Protein AF-U6LDP3-F1 (afdb_monomer_lite)

pLDDT: mean 71.17, std 19.99, range [36.47, 97.94]

InterPro domains:
  IPR000164 Histone H3/CENP-A [PR00622] (55-76)
  IPR000164 Histone H3/CENP-A [PR00622] (79-96)
  IPR000164 Histone H3/CENP-A [PS00959] (88-96)
  IPR000164 Histone H3/CENP-A [PTHR45810] (15-132)
  IPR000164 Histone H3/CENP-A [SM00428] (55-150)
  IPR007125 Core Histone H2A/H2B/H3 domain [PF00125] (65-132)
  IPR009072 Histone-fold [G3DSA:1.10.20.10] (15-134)
  IPR009072 Histone-fold [SSF47113] (37-131)

Radius of gyration: 43.89 Å; chains: 1; bounding box: 78×95×155 Å

Structure (mmCIF, N/CA/C/O backbone):
data_AF-U6LDP3-F1
#
_entry.id   AF-U6LDP3-F1
#
loop_
_atom_site.group_PDB
_atom_site.id
_atom_site.type_symbol
_atom_site.label_atom_id
_atom_site.label_alt_id
_atom_site.label_comp_id
_atom_site.label_asym_id
_atom_site.label_entity_id
_atom_site.label_seq_id
_atom_site.pdbx_PDB_ins_code
_atom_site.Cartn_x
_atom_site.Cartn_y
_atom_site.Cartn_z
_atom_site.occupancy
_atom_site.B_iso_or_equiv
_atom_site.auth_seq_id
_atom_site.auth_comp_id
_atom_site.auth_asym_id
_atom_site.auth_atom_id
_atom_site.pdbx_PDB_model_num
ATOM 1 N N . MET A 1 1 ? 11.146 -55.823 53.773 1.00 41.28 1 MET A N 1
ATOM 2 C CA . MET A 1 1 ? 10.967 -54.378 54.042 1.00 41.28 1 MET A CA 1
ATOM 3 C C . MET A 1 1 ? 9.878 -53.843 53.116 1.00 41.28 1 MET A C 1
ATOM 5 O O . MET A 1 1 ? 10.124 -53.723 51.925 1.00 41.28 1 MET A O 1
ATOM 9 N N . ALA A 1 2 ? 8.661 -53.621 53.626 1.00 44.44 2 ALA A N 1
ATOM 10 C CA . ALA A 1 2 ? 7.504 -53.165 52.845 1.00 44.44 2 ALA A CA 1
ATOM 11 C C . ALA A 1 2 ? 7.163 -51.707 53.203 1.00 44.44 2 ALA A C 1
ATOM 13 O O . ALA A 1 2 ? 7.081 -51.360 54.379 1.00 44.44 2 ALA A O 1
ATOM 14 N N . ARG A 1 3 ? 7.009 -50.846 52.191 1.00 42.56 3 ARG A N 1
ATOM 15 C CA . ARG A 1 3 ? 6.798 -49.397 52.337 1.00 42.56 3 ARG A CA 1
ATOM 16 C C . ARG A 1 3 ? 5.295 -49.096 52.378 1.00 42.56 3 ARG A C 1
ATOM 18 O O . ARG A 1 3 ? 4.607 -49.253 51.374 1.00 42.56 3 ARG A O 1
ATOM 25 N N . ILE A 1 4 ? 4.799 -48.680 53.541 1.00 52.06 4 ILE A N 1
ATOM 26 C CA . ILE A 1 4 ? 3.399 -48.297 53.774 1.00 52.06 4 ILE A CA 1
ATOM 27 C C . ILE A 1 4 ? 3.140 -46.917 53.150 1.00 52.06 4 ILE A C 1
ATOM 29 O O . ILE A 1 4 ? 3.902 -45.974 53.358 1.00 52.06 4 ILE A O 1
ATOM 33 N N . LYS A 1 5 ? 2.068 -46.809 52.358 1.00 48.66 5 LYS A N 1
ATOM 34 C CA . LYS A 1 5 ? 1.596 -45.577 51.712 1.00 48.66 5 LYS A CA 1
ATOM 35 C C . LYS A 1 5 ? 0.401 -45.042 52.508 1.00 48.66 5 LYS A C 1
ATOM 37 O O . LYS A 1 5 ? -0.614 -45.722 52.603 1.00 48.66 5 LYS A O 1
ATOM 42 N N . HIS A 1 6 ? 0.528 -43.849 53.088 1.00 50.72 6 HIS A N 1
ATOM 43 C CA . HIS A 1 6 ? -0.543 -43.189 53.849 1.00 50.72 6 HIS A CA 1
ATOM 44 C C . HIS A 1 6 ? -1.462 -42.343 52.941 1.00 50.72 6 HIS A C 1
ATOM 46 O O . HIS A 1 6 ? -0.962 -41.722 51.998 1.00 50.72 6 HIS A O 1
ATOM 52 N N . PRO A 1 7 ? -2.780 -42.268 53.218 1.00 55.81 7 PRO A N 1
ATOM 53 C CA . PRO A 1 7 ? -3.696 -41.330 52.569 1.00 55.81 7 PRO A CA 1
ATOM 54 C C . PRO A 1 7 ? -3.735 -39.978 53.316 1.00 55.81 7 PRO A C 1
ATOM 56 O O . PRO A 1 7 ? -3.587 -39.961 54.540 1.00 55.81 7 PRO A O 1
ATOM 59 N N . PRO A 1 8 ? -3.963 -38.835 52.639 1.00 44.88 8 PRO A N 1
ATOM 60 C CA . PRO A 1 8 ? -4.115 -37.555 53.324 1.00 44.88 8 PRO A CA 1
ATOM 61 C C . PRO A 1 8 ? -5.519 -37.377 53.926 1.00 44.88 8 PRO A C 1
ATOM 63 O O . PRO A 1 8 ? -6.534 -37.752 53.336 1.00 44.88 8 PRO A O 1
ATOM 66 N N . ALA A 1 9 ? -5.548 -36.772 55.115 1.00 44.78 9 ALA A N 1
ATOM 67 C CA . ALA A 1 9 ? -6.725 -36.506 55.932 1.00 44.78 9 ALA A CA 1
ATOM 68 C C . ALA A 1 9 ? -7.697 -35.502 55.282 1.00 44.78 9 ALA A C 1
ATOM 70 O O . ALA A 1 9 ? -7.311 -34.434 54.807 1.00 44.78 9 ALA A O 1
ATOM 71 N N . ARG A 1 10 ? -8.991 -35.838 55.305 1.00 43.47 10 ARG A N 1
ATOM 72 C CA . ARG A 1 10 ? -10.100 -35.016 54.806 1.00 43.47 10 ARG A CA 1
ATOM 73 C C . ARG A 1 10 ? -10.635 -34.150 55.952 1.00 43.47 10 ARG A C 1
ATOM 75 O O . ARG A 1 10 ? -11.464 -34.601 56.734 1.00 43.47 10 ARG A O 1
ATOM 82 N N . GLY A 1 11 ? -10.148 -32.915 56.057 1.00 40.53 11 GLY A N 1
ATOM 83 C CA . GLY A 1 11 ? -10.661 -31.910 56.993 1.00 40.53 11 GLY A CA 1
ATOM 84 C C . GLY A 1 11 ? -12.025 -31.369 56.551 1.00 40.53 11 GLY A C 1
ATOM 85 O O . GLY A 1 11 ? -12.151 -30.751 55.492 1.00 40.53 11 GLY A O 1
ATOM 86 N N . GLY A 1 12 ? -13.057 -31.617 57.356 1.00 50.12 12 GLY A N 1
ATOM 87 C CA . GLY A 1 12 ? -14.389 -31.040 57.204 1.00 50.12 12 GLY A CA 1
ATOM 88 C C . GLY A 1 12 ? -14.438 -29.619 57.760 1.00 50.12 12 GLY A C 1
ATOM 89 O O . GLY A 1 12 ? -14.551 -29.440 58.962 1.00 50.12 12 GLY A O 1
ATOM 90 N N . ALA A 1 13 ? -14.361 -28.615 56.887 1.00 51.75 13 ALA A N 1
ATOM 91 C CA . ALA A 1 13 ? -14.657 -27.218 57.245 1.00 51.75 13 ALA A CA 1
ATOM 92 C C . ALA A 1 13 ? -15.254 -26.380 56.090 1.00 51.75 13 ALA A C 1
ATOM 94 O O . ALA A 1 13 ? -15.701 -25.263 56.308 1.00 51.75 13 ALA A O 1
ATOM 95 N N . GLY A 1 14 ? -15.316 -26.905 54.856 1.00 50.53 14 GLY A N 1
ATOM 96 C CA . GLY A 1 14 ? -15.761 -26.147 53.668 1.00 50.53 14 GLY A CA 1
ATOM 97 C C . GLY A 1 14 ? -17.122 -26.545 53.078 1.00 50.53 14 GLY A C 1
ATOM 98 O O . GLY A 1 14 ? -17.527 -26.000 52.050 1.00 50.53 14 GLY A O 1
ATOM 99 N N . ALA A 1 15 ? -17.827 -27.514 53.672 1.00 58.19 15 ALA A N 1
ATOM 100 C CA . ALA A 1 15 ? -19.055 -28.068 53.088 1.00 58.19 15 ALA A CA 1
ATOM 101 C C . ALA A 1 15 ? -20.264 -27.122 53.216 1.00 58.19 15 ALA A C 1
ATOM 103 O O . ALA A 1 15 ? -21.026 -26.973 52.262 1.00 58.19 15 ALA A O 1
ATOM 104 N N . GLN A 1 16 ? -20.400 -26.421 54.347 1.00 59.06 16 GLN A N 1
ATOM 105 C CA . GLN A 1 16 ? -21.523 -25.504 54.588 1.00 59.06 16 GLN A CA 1
ATOM 106 C C . GLN A 1 16 ? -21.423 -24.215 53.754 1.00 59.06 16 GLN A C 1
ATOM 108 O O . GLN A 1 16 ? -22.428 -23.738 53.227 1.00 59.06 16 GLN A O 1
ATOM 113 N N . GLN A 1 17 ? -20.211 -23.701 53.522 1.00 61.34 17 GLN A N 1
ATOM 114 C CA . GLN A 1 17 ? -20.008 -22.466 52.754 1.00 61.34 17 GLN A CA 1
ATOM 115 C C . GLN A 1 17 ? -20.242 -22.659 51.243 1.00 61.34 17 GLN A C 1
ATOM 117 O O . GLN A 1 17 ? -20.810 -21.794 50.574 1.00 61.34 17 GLN A O 1
ATOM 122 N N . ARG A 1 18 ? -19.903 -23.838 50.700 1.00 63.12 18 ARG A N 1
ATOM 123 C CA . ARG A 1 18 ? -20.215 -24.209 49.306 1.00 63.12 18 ARG A CA 1
ATOM 124 C C . ARG A 1 18 ? -21.709 -24.436 49.061 1.00 63.12 18 ARG A C 1
ATOM 126 O O . ARG A 1 18 ? -22.171 -24.228 47.940 1.00 63.12 18 ARG A O 1
ATOM 133 N N . GLN A 1 19 ? -22.465 -24.857 50.075 1.00 65.88 19 GLN A N 1
ATOM 134 C CA . GLN A 1 19 ? -23.907 -25.080 49.943 1.00 65.88 19 GLN A CA 1
ATOM 135 C C . GLN A 1 19 ? -24.691 -23.755 49.939 1.00 65.88 19 GLN A C 1
ATOM 137 O O . GLN A 1 19 ? -25.623 -23.615 49.147 1.00 65.88 19 GLN A O 1
ATOM 142 N N . GLN A 1 20 ? -24.249 -22.748 50.704 1.00 66.25 20 GLN A N 1
ATOM 143 C CA . GLN A 1 20 ? -24.837 -21.399 50.678 1.00 66.25 20 GLN A CA 1
ATOM 144 C C . GLN A 1 20 ? -24.562 -20.646 49.362 1.00 66.25 20 GLN A C 1
ATOM 146 O O . GLN A 1 20 ? -25.465 -20.002 48.828 1.00 66.25 20 GLN A O 1
ATOM 151 N N . GLN A 1 21 ? -23.374 -20.793 48.759 1.00 68.12 21 GLN A N 1
ATOM 152 C CA . GLN A 1 21 ? -23.089 -20.181 47.449 1.00 68.12 21 GLN A CA 1
ATOM 153 C C . GLN A 1 21 ? -23.911 -20.783 46.296 1.00 68.12 21 GLN A C 1
ATOM 155 O O . GLN A 1 21 ? -24.286 -20.061 45.371 1.00 68.12 21 GLN A O 1
ATOM 160 N N . ARG A 1 22 ? -24.250 -22.082 46.343 1.00 69.81 22 ARG A N 1
ATOM 161 C CA . ARG A 1 22 ? -25.104 -22.707 45.311 1.00 69.81 22 ARG A CA 1
ATOM 162 C C . ARG A 1 22 ? -26.567 -22.265 45.400 1.00 69.81 22 ARG A C 1
ATOM 164 O O . ARG A 1 22 ? -27.219 -22.194 44.363 1.00 69.81 22 ARG A O 1
ATOM 171 N N . GLN A 1 23 ? -27.071 -21.936 46.593 1.00 67.44 23 GLN A N 1
ATOM 172 C CA . GLN A 1 23 ? -28.436 -21.416 46.750 1.00 67.44 23 GLN A CA 1
ATOM 173 C C . GLN A 1 23 ? -28.570 -19.968 46.253 1.00 67.44 23 GLN A C 1
ATOM 175 O O . GLN A 1 23 ? -29.570 -19.643 45.616 1.00 67.44 23 GLN A O 1
ATOM 180 N N . GLN A 1 24 ? -27.545 -19.124 46.423 1.00 65.12 24 GLN A N 1
ATOM 181 C CA . GLN A 1 24 ? -27.570 -17.751 45.890 1.00 65.12 24 GLN A CA 1
ATOM 182 C C . GLN A 1 24 ? -27.498 -17.696 44.353 1.00 65.12 24 GLN A C 1
ATOM 184 O O . GLN A 1 24 ? -28.135 -16.841 43.741 1.00 65.12 24 GLN A O 1
ATOM 189 N N . GLN A 1 25 ? -26.804 -18.639 43.702 1.00 65.31 25 GLN A N 1
ATOM 190 C CA . GLN A 1 25 ? -26.775 -18.708 42.232 1.00 65.31 25 GLN A CA 1
ATOM 191 C C . GLN A 1 25 ? -28.087 -19.204 41.605 1.00 65.31 25 GLN A C 1
ATOM 193 O O . GLN A 1 25 ? -28.371 -18.858 40.460 1.00 65.31 25 GLN A O 1
ATOM 198 N N . GLN A 1 26 ? -28.910 -19.971 42.329 1.00 63.56 26 GLN A N 1
ATOM 199 C CA . GLN A 1 26 ? -30.205 -20.432 41.807 1.00 63.56 26 GLN A CA 1
ATOM 200 C C . GLN A 1 26 ? -31.296 -19.352 41.869 1.00 63.56 26 GLN A C 1
ATOM 202 O O . GLN A 1 26 ? -32.174 -19.343 41.011 1.00 63.56 26 GLN A O 1
ATOM 207 N N . GLN A 1 27 ? -31.216 -18.395 42.802 1.00 59.41 27 GLN A N 1
ATOM 208 C CA . GLN A 1 27 ? -32.185 -17.290 42.875 1.00 59.41 27 GLN A CA 1
ATOM 209 C C . GLN A 1 27 ? -31.973 -16.219 41.792 1.00 59.41 27 GLN A C 1
ATOM 211 O O . GLN A 1 27 ? -32.941 -15.612 41.343 1.00 59.41 27 GLN A O 1
ATOM 216 N N . GLN A 1 28 ? -30.749 -16.033 41.284 1.00 57.34 28 GLN A N 1
ATOM 217 C CA . GLN A 1 28 ? -30.486 -15.059 40.212 1.00 57.34 28 GLN A CA 1
ATOM 218 C C . GLN A 1 28 ? -30.925 -15.531 38.814 1.00 57.34 28 GLN A C 1
ATOM 220 O O . GLN A 1 28 ? -31.058 -14.708 37.912 1.00 57.34 28 GLN A O 1
ATOM 225 N N . GLN A 1 29 ? -31.206 -16.825 38.617 1.00 56.50 29 GLN A N 1
ATOM 226 C CA . GLN A 1 29 ? -31.705 -17.341 37.331 1.00 56.50 29 GLN A CA 1
ATOM 227 C C . GLN A 1 29 ? -33.234 -17.277 37.183 1.00 56.50 29 GLN A C 1
ATOM 229 O O . GLN A 1 29 ? -33.731 -17.447 36.074 1.00 56.50 29 GLN A O 1
ATOM 234 N N . GLN A 1 30 ? -33.987 -16.974 38.249 1.00 55.00 30 GLN A N 1
ATOM 235 C CA . GLN A 1 30 ? -35.453 -16.839 38.182 1.00 55.00 30 GLN A CA 1
ATOM 236 C C . GLN A 1 30 ? -35.948 -15.400 37.944 1.00 55.00 30 GLN A C 1
ATOM 238 O O . GLN A 1 30 ? -37.139 -15.208 37.736 1.00 55.00 30 GLN A O 1
ATOM 243 N N . GLN A 1 31 ? -35.064 -14.394 37.890 1.00 53.28 31 GLN A N 1
ATOM 244 C CA . GLN A 1 31 ? -35.445 -12.986 37.661 1.00 53.28 31 GLN A CA 1
ATOM 245 C C . GLN A 1 31 ? -35.246 -12.481 36.216 1.00 53.28 31 GLN A C 1
ATOM 247 O O . GLN A 1 31 ? -35.380 -11.290 35.970 1.00 53.28 31 GLN A O 1
ATOM 252 N N . GLN A 1 32 ? -34.960 -13.354 35.239 1.00 51.16 32 GLN A N 1
ATOM 253 C CA . GLN A 1 32 ? -34.839 -12.964 33.815 1.00 51.16 32 GLN A CA 1
ATOM 254 C C . GLN A 1 32 ? -35.967 -13.493 32.908 1.00 51.16 32 GLN A C 1
ATOM 256 O O . GLN A 1 32 ? -35.845 -13.465 31.686 1.00 51.16 32 GLN A O 1
ATOM 261 N N . GLN A 1 33 ? -37.089 -13.941 33.477 1.00 48.81 33 GLN A N 1
ATOM 262 C CA . GLN A 1 33 ? -38.324 -14.193 32.723 1.00 48.81 33 GLN A CA 1
ATOM 263 C C . GLN A 1 33 ? -39.480 -13.421 33.352 1.00 48.81 33 GLN A C 1
ATOM 265 O O . GLN A 1 33 ? -40.228 -13.934 34.174 1.00 48.81 33 GLN A O 1
ATOM 270 N N . GLY A 1 34 ? -39.601 -12.162 32.960 1.00 39.25 34 GLY A N 1
ATOM 271 C CA . GLY A 1 34 ? -40.701 -11.295 33.346 1.00 39.25 34 GLY A CA 1
ATOM 272 C C . GLY A 1 34 ? -40.413 -9.910 32.815 1.00 39.25 34 GLY A C 1
ATOM 273 O O . GLY A 1 34 ? -39.812 -9.138 33.536 1.00 39.25 34 GLY A O 1
ATOM 274 N N . ASP A 1 35 ? -40.684 -9.699 31.521 1.00 37.31 35 ASP A N 1
ATOM 275 C CA . ASP A 1 35 ? -41.044 -8.407 30.905 1.00 37.31 35 ASP A CA 1
ATOM 276 C C . ASP A 1 35 ? -41.044 -8.542 29.371 1.00 37.31 35 ASP A C 1
ATOM 278 O O . ASP A 1 35 ? -40.197 -8.006 28.663 1.00 37.31 35 ASP A O 1
ATOM 282 N N . ALA A 1 36 ? -41.994 -9.320 28.838 1.00 41.66 36 ALA A N 1
ATOM 283 C CA . ALA A 1 36 ? -42.382 -9.266 27.424 1.00 41.66 36 ALA A CA 1
ATOM 284 C C . ALA A 1 36 ? -43.738 -9.958 27.207 1.00 41.66 36 ALA A C 1
ATOM 286 O O . ALA A 1 36 ? -43.809 -11.019 26.591 1.00 41.66 36 ALA A O 1
ATOM 287 N N . SER A 1 37 ? -44.829 -9.397 27.734 1.00 36.94 37 SER A N 1
ATOM 288 C CA . SER A 1 37 ? -46.191 -9.749 27.297 1.00 36.94 37 SER A CA 1
ATOM 289 C C . SER A 1 37 ? -47.185 -8.649 27.658 1.00 36.94 37 SER A C 1
ATOM 291 O O . SER A 1 37 ? -47.901 -8.732 28.648 1.00 36.94 37 SER A O 1
ATOM 293 N N . ALA A 1 38 ? -47.233 -7.620 26.817 1.00 41.56 38 ALA A N 1
ATOM 294 C CA . ALA A 1 38 ? -48.398 -6.757 26.672 1.00 41.56 38 ALA A CA 1
ATOM 295 C C . ALA A 1 38 ? -48.397 -6.164 25.256 1.00 41.56 38 ALA A C 1
ATOM 297 O O . ALA A 1 38 ? -47.913 -5.058 25.054 1.00 41.56 38 ALA A O 1
ATOM 298 N N . ALA A 1 39 ? -48.861 -6.947 24.276 1.00 36.47 39 ALA A N 1
ATOM 299 C CA . ALA A 1 39 ? -49.685 -6.501 23.143 1.00 36.47 39 ALA A CA 1
ATOM 300 C C . ALA A 1 39 ? -49.752 -7.572 22.035 1.00 36.47 39 ALA A C 1
ATOM 302 O O . ALA A 1 39 ? -48.747 -8.184 21.691 1.00 36.47 39 ALA A O 1
ATOM 303 N N . ALA A 1 40 ? -50.943 -7.680 21.435 1.00 37.34 40 ALA A N 1
ATOM 304 C CA . ALA A 1 40 ? -51.263 -8.286 20.135 1.00 37.34 40 ALA A CA 1
ATOM 305 C C . ALA A 1 40 ? -51.584 -9.802 20.064 1.00 37.34 40 ALA A C 1
ATOM 307 O O . ALA A 1 40 ? -50.799 -10.636 19.628 1.00 37.34 40 ALA A O 1
ATOM 308 N N . SER A 1 41 ? -52.840 -10.093 20.429 1.00 37.69 41 SER A N 1
ATOM 309 C CA . SER A 1 41 ? -53.895 -10.650 19.550 1.00 37.69 41 SER A CA 1
ATOM 310 C C . SER A 1 41 ? -53.704 -11.998 18.818 1.00 37.69 41 SER A C 1
ATOM 312 O O . SER A 1 41 ? -53.054 -12.089 17.784 1.00 37.69 41 SER A O 1
ATOM 314 N N . SER A 1 42 ? -54.481 -12.983 19.296 1.00 43.97 42 SER A N 1
ATOM 315 C CA . SER A 1 42 ? -55.386 -13.879 18.543 1.00 43.97 42 SER A CA 1
ATOM 316 C C . SER A 1 42 ? -54.881 -14.646 17.309 1.00 43.97 42 SER A C 1
ATOM 318 O O . SER A 1 42 ? -54.802 -14.109 16.209 1.00 43.97 42 SER A O 1
ATOM 320 N N . SER A 1 43 ? -54.801 -15.973 17.420 1.00 37.59 43 SER A N 1
ATOM 321 C CA . SER A 1 43 ? -55.830 -16.883 16.872 1.00 37.59 43 SER A CA 1
ATOM 322 C C . SER A 1 43 ? -55.375 -18.339 16.992 1.00 37.59 43 SER A C 1
ATOM 324 O O . SER A 1 43 ? -54.259 -18.715 16.644 1.00 37.59 43 SER A O 1
ATOM 326 N N . ALA A 1 44 ? -56.263 -19.163 17.536 1.00 45.59 44 ALA A N 1
ATOM 327 C CA . ALA A 1 44 ? -56.091 -20.598 17.619 1.00 45.59 44 ALA A CA 1
ATOM 328 C C . ALA A 1 44 ? -56.226 -21.234 16.227 1.00 45.59 44 ALA A C 1
ATOM 330 O O . ALA A 1 44 ? -57.218 -21.011 15.537 1.00 45.59 44 ALA A O 1
ATOM 331 N N . SER A 1 45 ? -55.292 -22.112 15.861 1.00 42.03 45 SER A N 1
ATOM 332 C CA . SER A 1 45 ? -55.616 -23.246 14.994 1.00 42.03 45 SER A CA 1
ATOM 333 C C . SER A 1 45 ? -54.886 -24.499 15.477 1.00 42.03 45 SER A C 1
ATOM 335 O O . SER A 1 45 ? -53.680 -24.524 15.713 1.00 42.03 45 SER A O 1
ATOM 337 N N . ARG A 1 46 ? -55.700 -25.522 15.722 1.00 46.69 46 ARG A N 1
ATOM 338 C CA . ARG A 1 46 ? -55.357 -26.880 16.144 1.00 46.69 46 ARG A CA 1
ATOM 339 C C . ARG A 1 46 ? -54.649 -27.605 14.993 1.00 46.69 46 ARG A C 1
ATOM 341 O O . ARG A 1 46 ? -55.207 -27.672 13.904 1.00 46.69 46 ARG A O 1
ATOM 348 N N . GLY A 1 47 ? -53.499 -28.223 15.259 1.00 43.28 47 GLY A N 1
ATOM 349 C CA . GLY A 1 47 ? -52.847 -29.189 14.365 1.00 43.28 47 GLY A CA 1
ATOM 350 C C . GLY A 1 47 ? -51.982 -30.184 15.161 1.00 43.28 47 GLY A C 1
ATOM 351 O O . GLY A 1 47 ? -51.477 -29.797 16.216 1.00 43.28 47 GLY A O 1
ATOM 352 N N . PRO A 1 48 ? -51.847 -31.458 14.738 1.00 50.00 48 PRO A N 1
ATOM 353 C CA . PRO A 1 48 ? -51.303 -32.540 15.567 1.00 50.00 48 PRO A CA 1
ATOM 354 C C . PRO A 1 48 ? -49.771 -32.459 15.731 1.00 50.00 48 PRO A C 1
ATOM 356 O O . PRO A 1 48 ? -49.085 -31.981 14.825 1.00 50.00 48 PRO A O 1
ATOM 359 N N . PRO A 1 49 ? -49.198 -32.961 16.845 1.00 49.12 49 PRO A N 1
ATOM 360 C CA . PRO A 1 49 ? -47.759 -32.950 17.071 1.00 49.12 49 PRO A CA 1
ATOM 361 C C . PRO A 1 49 ? -47.130 -34.141 16.338 1.00 49.12 49 PRO A C 1
ATOM 363 O O . PRO A 1 49 ? -47.239 -35.279 16.783 1.00 49.12 49 PRO A O 1
ATOM 366 N N . GLY A 1 50 ? -46.491 -33.909 15.194 1.00 51.28 50 GLY A N 1
ATOM 367 C CA . GLY A 1 50 ? -45.941 -35.025 14.425 1.00 51.28 50 GLY A CA 1
ATOM 368 C C . GLY A 1 50 ? -45.157 -34.617 13.191 1.00 51.28 50 GLY A C 1
ATOM 369 O O . GLY A 1 50 ? -45.529 -34.968 12.080 1.00 51.28 50 GLY A O 1
ATOM 370 N N . GLY A 1 51 ? -44.065 -33.881 13.374 1.00 50.53 51 GLY A N 1
ATOM 371 C CA . GLY A 1 51 ? -43.077 -33.666 12.321 1.00 50.53 51 GLY A CA 1
ATOM 372 C C . GLY A 1 51 ? -41.767 -33.149 12.914 1.00 50.53 51 GLY A C 1
ATOM 373 O O . GLY A 1 51 ? -41.816 -32.263 13.771 1.00 50.53 51 GLY A O 1
ATOM 374 N N . PRO A 1 52 ? -40.595 -33.682 12.518 1.00 53.72 52 PRO A N 1
ATOM 375 C CA . PRO A 1 52 ? -39.322 -33.127 12.956 1.00 53.72 52 PRO A CA 1
ATOM 376 C C . PRO A 1 52 ? -39.242 -31.670 12.478 1.00 53.72 52 PRO A C 1
ATOM 378 O O . PRO A 1 52 ? -39.567 -31.401 11.317 1.00 53.72 52 PRO A O 1
ATOM 381 N N . PRO A 1 53 ? -38.828 -30.710 13.325 1.00 53.81 53 PRO A N 1
ATOM 382 C CA . PRO A 1 53 ? -38.689 -29.335 12.884 1.00 53.81 53 PRO A CA 1
ATOM 383 C C . PRO A 1 53 ? -37.610 -29.304 11.803 1.00 53.81 53 PRO A C 1
ATOM 385 O O . PRO A 1 53 ? -36.420 -29.443 12.091 1.00 53.81 53 PRO A O 1
ATOM 388 N N . THR A 1 54 ? -38.015 -29.126 10.544 1.00 54.59 54 THR A N 1
ATOM 389 C CA . THR A 1 54 ? -37.105 -28.741 9.469 1.00 54.59 54 THR A CA 1
ATOM 390 C C . THR A 1 54 ? -36.419 -27.469 9.934 1.00 54.59 54 THR A C 1
ATOM 392 O O . THR A 1 54 ? -37.037 -26.402 9.985 1.00 54.59 54 THR A O 1
ATOM 395 N N . ARG A 1 55 ? -35.156 -27.605 10.346 1.00 58.44 55 ARG A N 1
ATOM 396 C CA . ARG A 1 55 ? -34.271 -26.520 10.757 1.00 58.44 55 ARG A CA 1
ATOM 397 C C . ARG A 1 55 ? -34.075 -25.646 9.520 1.00 58.44 55 ARG A C 1
ATOM 399 O O . ARG A 1 55 ? -33.115 -25.815 8.776 1.00 58.44 55 ARG A O 1
ATOM 406 N N . ARG A 1 56 ? -35.029 -24.743 9.256 1.00 54.66 56 ARG A N 1
ATOM 407 C CA . ARG A 1 56 ? -34.838 -23.622 8.336 1.00 54.66 56 ARG A CA 1
ATOM 408 C C . ARG A 1 56 ? -33.497 -23.031 8.725 1.00 54.66 56 ARG A C 1
ATOM 410 O O . ARG A 1 56 ? -33.289 -22.754 9.906 1.00 54.66 56 ARG A O 1
ATOM 417 N N . ALA A 1 57 ? -32.579 -22.958 7.768 1.00 60.84 57 ALA A N 1
ATOM 418 C CA . ALA A 1 57 ? -31.243 -22.435 7.969 1.00 60.84 57 ALA A CA 1
ATOM 419 C C . ALA A 1 57 ? -31.361 -21.002 8.501 1.00 60.84 57 ALA A C 1
ATOM 421 O O . ALA A 1 57 ? -31.451 -20.043 7.740 1.00 60.84 57 ALA A O 1
ATOM 422 N N . ALA A 1 58 ? -31.431 -20.865 9.826 1.00 63.06 58 ALA A N 1
ATOM 423 C CA . ALA A 1 58 ? -31.324 -19.599 10.509 1.00 63.06 58 ALA A CA 1
ATOM 424 C C . ALA A 1 58 ? -29.936 -19.085 10.140 1.00 63.06 58 ALA A C 1
ATOM 426 O O . ALA A 1 58 ? -28.925 -19.657 10.558 1.00 63.06 58 ALA A O 1
ATOM 427 N N . GLY A 1 59 ? -29.904 -18.096 9.243 1.00 69.19 59 GLY A N 1
ATOM 428 C CA . GLY A 1 59 ? -28.673 -17.523 8.726 1.00 69.19 59 GLY A CA 1
ATOM 429 C C . GLY A 1 59 ? -27.746 -17.208 9.890 1.00 69.19 59 GLY A C 1
ATOM 430 O O . GLY A 1 59 ? -28.176 -16.640 10.896 1.00 69.19 59 GLY A O 1
ATOM 431 N N . ARG A 1 60 ? -26.488 -17.644 9.781 1.00 79.69 60 ARG A N 1
ATOM 432 C CA . ARG A 1 60 ? -25.496 -17.475 10.843 1.00 79.69 60 ARG A CA 1
ATOM 433 C C . ARG A 1 60 ? -25.520 -16.015 11.326 1.00 79.69 60 ARG A C 1
ATOM 435 O O . ARG A 1 60 ? -25.439 -15.125 10.473 1.00 79.69 60 ARG A O 1
ATOM 442 N N . PRO A 1 61 ? -25.634 -15.755 12.644 1.00 78.81 61 PRO A N 1
ATOM 443 C CA . PRO A 1 61 ? -25.739 -14.397 13.163 1.00 78.81 61 PRO A CA 1
ATOM 444 C C . PRO A 1 61 ? -24.605 -13.525 12.626 1.00 78.81 61 PRO A C 1
ATOM 446 O O . PRO A 1 61 ? -23.439 -13.939 12.619 1.00 78.81 61 PRO A O 1
ATOM 449 N N . ARG A 1 62 ? -24.940 -12.326 12.136 1.00 81.38 62 ARG A N 1
ATOM 450 C CA . ARG A 1 62 ? -23.927 -11.370 11.680 1.00 81.38 62 ARG A CA 1
ATOM 451 C C . ARG A 1 62 ? -23.115 -10.932 12.895 1.00 81.38 62 ARG A C 1
ATOM 453 O O . ARG A 1 62 ? -23.676 -10.588 13.928 1.00 81.38 62 ARG A O 1
ATOM 460 N N . ALA A 1 63 ? -21.793 -10.958 12.768 1.00 83.75 63 ALA A N 1
ATOM 461 C CA . ALA A 1 63 ? -20.917 -10.452 13.816 1.00 83.75 63 ALA A CA 1
ATOM 462 C C . ALA A 1 63 ? -21.138 -8.944 14.014 1.00 83.75 63 ALA A C 1
ATOM 464 O O . ALA A 1 63 ? -21.342 -8.223 13.035 1.00 83.75 63 ALA A O 1
ATOM 465 N N . HIS A 1 64 ? -21.052 -8.484 15.263 1.00 85.06 64 HIS A N 1
ATOM 466 C CA . HIS A 1 64 ? -21.143 -7.064 15.591 1.00 85.06 64 HIS A CA 1
ATOM 467 C C . HIS A 1 64 ? -20.054 -6.241 14.874 1.00 85.06 64 HIS A C 1
ATOM 469 O O . HIS A 1 64 ? -18.951 -6.761 14.638 1.00 85.06 64 HIS A O 1
ATOM 475 N N . PRO A 1 65 ? -20.335 -4.962 14.547 1.00 80.81 65 PRO A N 1
ATOM 476 C CA . PRO A 1 65 ? -19.337 -4.042 14.008 1.00 80.81 65 PRO A CA 1
ATOM 477 C C . PRO A 1 65 ? -18.059 -4.053 14.859 1.00 80.81 65 PRO A C 1
ATOM 479 O O . PRO A 1 65 ? -18.119 -4.093 16.084 1.00 80.81 65 PRO A O 1
ATOM 482 N N . GLY A 1 66 ? -16.893 -4.099 14.214 1.00 87.31 66 GLY A N 1
ATOM 483 C CA . GLY A 1 66 ? -15.590 -4.166 14.887 1.00 87.31 66 GLY A CA 1
ATOM 484 C C . GLY A 1 66 ? -15.127 -5.569 15.306 1.00 87.31 66 GLY A C 1
ATOM 485 O O . GLY A 1 66 ? -13.929 -5.830 15.290 1.00 87.31 66 GLY A O 1
ATOM 486 N N . VAL A 1 67 ? -16.021 -6.529 15.578 1.00 91.50 67 VAL A N 1
ATOM 487 C CA . VAL A 1 67 ? -15.614 -7.878 16.043 1.00 91.50 67 VAL A CA 1
ATOM 488 C C . VAL A 1 67 ? -14.845 -8.656 14.971 1.00 91.50 67 VAL A C 1
ATOM 490 O O . VAL A 1 67 ? -13.848 -9.312 15.277 1.00 91.50 67 VAL A O 1
ATOM 493 N N . LYS A 1 68 ? -15.274 -8.571 13.703 1.00 89.69 68 LYS A N 1
ATOM 494 C CA . LYS A 1 68 ? -14.534 -9.184 12.583 1.00 89.69 68 LYS A CA 1
ATOM 495 C C . LYS A 1 68 ? -13.162 -8.541 12.399 1.00 89.69 68 LYS A C 1
ATOM 497 O O . LYS A 1 68 ? -12.174 -9.262 12.347 1.00 89.69 68 LYS A O 1
ATOM 502 N N . ALA A 1 69 ? -13.110 -7.209 12.419 1.00 90.94 69 ALA A N 1
ATOM 503 C CA . ALA A 1 69 ? -11.871 -6.455 12.267 1.00 90.94 69 ALA A CA 1
ATOM 504 C C . ALA A 1 69 ? -10.862 -6.797 13.376 1.00 90.94 69 ALA A C 1
ATOM 506 O O . ALA A 1 69 ? -9.708 -7.088 13.092 1.00 90.94 69 ALA A O 1
ATOM 507 N N . LEU A 1 70 ? -11.295 -6.876 14.640 1.00 92.69 70 LEU A N 1
ATOM 508 C CA . LEU A 1 70 ? -10.426 -7.281 15.752 1.00 92.69 70 LEU A CA 1
ATOM 509 C C . LEU A 1 70 ? -9.899 -8.713 15.599 1.00 92.69 70 LEU A C 1
ATOM 511 O O . LEU A 1 70 ? -8.760 -8.995 15.973 1.00 92.69 70 LEU A O 1
ATOM 515 N N . LYS A 1 71 ? -10.712 -9.625 15.054 1.00 93.56 71 LYS A N 1
ATOM 516 C CA . LYS A 1 71 ? -10.282 -10.998 14.772 1.00 93.56 71 LYS A CA 1
ATOM 517 C C . LYS A 1 71 ? -9.241 -11.040 13.652 1.00 93.56 71 LYS A C 1
ATOM 519 O O . LYS A 1 71 ? -8.249 -11.750 13.788 1.00 93.56 71 LYS A O 1
ATOM 524 N N . GLU A 1 72 ? -9.453 -10.280 12.583 1.00 93.50 72 GLU A N 1
ATOM 525 C CA . GLU A 1 72 ? -8.522 -10.154 11.458 1.00 93.50 72 GLU A CA 1
ATOM 526 C C . GLU A 1 72 ? -7.202 -9.512 11.897 1.00 93.50 72 GLU A C 1
ATOM 528 O O . GLU A 1 72 ? -6.148 -10.078 11.630 1.00 93.50 72 GLU A O 1
ATOM 533 N N . ILE A 1 73 ? -7.241 -8.435 12.690 1.00 91.50 73 ILE A N 1
ATOM 534 C CA . ILE A 1 73 ? -6.045 -7.805 13.273 1.00 91.50 73 ILE A CA 1
ATOM 535 C C . ILE A 1 73 ? -5.238 -8.822 14.087 1.00 91.50 73 ILE A C 1
ATOM 537 O O . ILE A 1 73 ? -4.027 -8.919 13.925 1.00 91.50 73 ILE A O 1
ATOM 541 N N . ARG A 1 74 ? -5.887 -9.615 14.951 1.00 94.94 74 ARG A N 1
ATOM 542 C CA . ARG A 1 74 ? -5.187 -10.653 15.730 1.00 94.94 74 ARG A CA 1
ATOM 543 C C . ARG A 1 74 ? -4.594 -11.738 14.838 1.00 94.94 74 ARG A C 1
ATOM 545 O O . ARG A 1 74 ? -3.494 -12.198 15.116 1.00 94.94 74 ARG A O 1
ATOM 552 N N . LYS A 1 75 ? -5.312 -12.149 13.788 1.00 94.62 75 LYS A N 1
ATOM 553 C CA . LYS A 1 75 ? -4.810 -13.131 12.825 1.00 94.62 75 LYS A CA 1
ATOM 554 C C . LYS A 1 75 ? -3.548 -12.593 12.143 1.00 94.62 75 LYS A C 1
ATOM 556 O O . LYS A 1 75 ? -2.497 -13.202 12.291 1.00 94.62 75 LYS A O 1
ATOM 561 N N . TYR A 1 76 ? -3.639 -11.436 11.487 1.00 94.06 76 TYR A N 1
ATOM 562 C CA . TYR A 1 76 ? -2.555 -10.877 10.675 1.00 94.06 76 TYR A CA 1
ATOM 563 C C . TYR A 1 76 ? -1.360 -10.377 11.483 1.00 94.06 76 TYR A C 1
ATOM 565 O O . TYR A 1 76 ? -0.261 -10.323 10.957 1.00 94.06 76 TYR A O 1
ATOM 573 N N . ARG A 1 77 ? -1.533 -10.058 12.770 1.00 91.75 77 ARG A N 1
ATOM 574 C CA . ARG A 1 77 ? -0.397 -9.759 13.656 1.00 91.75 77 ARG A CA 1
ATOM 575 C C . ARG A 1 77 ? 0.338 -11.009 14.143 1.00 91.75 77 ARG A C 1
ATOM 577 O O . ARG A 1 77 ? 1.498 -10.903 14.517 1.00 91.75 77 ARG A O 1
ATOM 584 N N . ASN A 1 78 ? -0.322 -12.168 14.158 1.00 95.19 78 ASN A N 1
ATOM 585 C CA . ASN A 1 78 ? 0.277 -13.430 14.601 1.00 95.19 78 ASN A CA 1
ATOM 586 C C . ASN A 1 78 ? 0.861 -14.249 13.441 1.00 95.19 78 ASN A C 1
ATOM 588 O O . ASN A 1 78 ? 1.702 -15.115 13.666 1.00 95.19 78 ASN A O 1
ATOM 592 N N . THR A 1 79 ? 0.397 -14.014 12.215 1.00 94.31 79 THR A N 1
ATOM 593 C CA . THR A 1 79 ? 0.879 -14.679 11.000 1.00 94.31 79 THR A CA 1
ATOM 594 C C . THR A 1 79 ? 1.760 -13.743 10.188 1.00 94.31 79 THR A C 1
ATOM 596 O O . THR A 1 79 ? 1.449 -12.566 10.072 1.00 94.31 79 THR A O 1
ATOM 599 N N . THR A 1 80 ? 2.786 -14.274 9.533 1.00 93.69 80 THR A N 1
ATOM 600 C CA . THR A 1 80 ? 3.666 -13.524 8.619 1.00 93.69 80 THR A CA 1
ATOM 601 C C . THR A 1 80 ? 3.357 -13.816 7.146 1.00 93.69 80 THR A C 1
ATOM 603 O O . THR A 1 80 ? 4.248 -13.838 6.300 1.00 93.69 80 THR A O 1
ATOM 606 N N . GLU A 1 81 ? 2.091 -14.108 6.831 1.00 93.81 81 GLU A N 1
ATOM 607 C CA . GLU A 1 81 ? 1.661 -14.358 5.454 1.00 93.81 81 GLU A CA 1
ATOM 608 C C . GLU A 1 81 ? 1.662 -13.059 4.638 1.00 93.81 81 GLU A C 1
ATOM 610 O O . GLU A 1 81 ? 1.231 -12.018 5.128 1.00 93.81 81 GLU A O 1
ATOM 615 N N . LEU A 1 82 ? 2.133 -13.131 3.389 1.00 94.62 82 LEU A N 1
ATOM 616 C CA . LEU A 1 82 ? 2.060 -12.004 2.459 1.00 94.62 82 LEU A CA 1
ATOM 617 C C . LEU A 1 82 ? 0.598 -11.737 2.093 1.00 94.62 82 LEU A C 1
ATOM 619 O O . LEU A 1 82 ? -0.124 -12.656 1.691 1.00 94.62 82 LEU A O 1
ATOM 623 N N . LEU A 1 83 ? 0.170 -10.485 2.227 1.00 95.56 83 LEU A N 1
ATOM 624 C CA . LEU A 1 83 ? -1.228 -10.088 2.049 1.00 95.56 83 LEU A CA 1
ATOM 625 C C . LEU A 1 83 ? -1.534 -9.659 0.615 1.00 95.56 83 LEU A C 1
ATOM 627 O O . LEU A 1 83 ? -2.683 -9.757 0.175 1.00 95.56 83 LEU A O 1
ATOM 631 N N . ILE A 1 84 ? -0.526 -9.204 -0.131 1.00 96.25 84 ILE A N 1
ATOM 632 C CA . ILE A 1 84 ? -0.699 -8.814 -1.527 1.00 96.25 84 ILE A CA 1
ATOM 633 C C . ILE A 1 84 ? -0.621 -10.072 -2.412 1.00 96.25 84 ILE A C 1
ATOM 635 O O . ILE A 1 84 ? 0.314 -10.871 -2.298 1.00 96.25 84 ILE A O 1
ATOM 639 N N . PRO A 1 85 ? -1.570 -10.290 -3.342 1.00 97.06 85 PRO A N 1
ATOM 640 C CA . PRO A 1 85 ? -1.478 -11.413 -4.265 1.00 97.06 85 PRO A CA 1
ATOM 641 C C . PRO A 1 85 ? -0.210 -11.326 -5.130 1.00 97.06 85 PRO A C 1
ATOM 643 O O . PRO A 1 85 ? 0.055 -10.312 -5.776 1.00 97.06 85 PRO A O 1
ATOM 646 N N . ARG A 1 86 ? 0.554 -12.424 -5.191 1.00 95.94 86 ARG A N 1
ATOM 647 C CA . ARG A 1 86 ? 1.876 -12.465 -5.848 1.00 95.94 86 ARG A CA 1
ATOM 648 C C . ARG A 1 86 ? 1.831 -12.098 -7.334 1.00 95.94 86 ARG A C 1
ATOM 650 O O . ARG A 1 86 ? 2.638 -11.311 -7.806 1.00 95.94 86 ARG A O 1
ATOM 657 N N . SER A 1 87 ? 0.876 -12.649 -8.090 1.00 96.31 87 SER A N 1
ATOM 658 C CA . SER A 1 87 ? 0.794 -12.453 -9.549 1.00 96.31 87 SER A CA 1
ATOM 659 C C . SER A 1 87 ? 0.656 -10.978 -9.977 1.00 96.31 87 SER A C 1
ATOM 661 O O . SER A 1 87 ? 1.499 -10.518 -10.753 1.00 96.31 87 SER A O 1
ATOM 663 N N . PRO A 1 88 ? -0.332 -10.197 -9.488 1.00 97.06 88 PRO A N 1
ATOM 664 C CA . PRO A 1 88 ? -0.441 -8.784 -9.849 1.00 97.06 88 PRO A CA 1
ATOM 665 C C . PRO A 1 88 ? 0.756 -7.958 -9.363 1.00 97.06 88 PRO A C 1
ATOM 667 O O . PRO A 1 88 ? 1.222 -7.101 -10.110 1.00 97.06 88 PRO A O 1
ATOM 670 N N . PHE A 1 89 ? 1.314 -8.254 -8.182 1.00 97.94 89 PHE A N 1
ATOM 671 C CA . PHE A 1 89 ? 2.518 -7.573 -7.698 1.00 97.94 89 PHE A CA 1
ATOM 672 C C . PHE A 1 89 ? 3.724 -7.838 -8.613 1.00 97.94 89 PHE A C 1
ATOM 674 O O . PHE A 1 89 ? 4.420 -6.913 -9.019 1.00 97.94 89 PHE A O 1
ATOM 681 N N . PHE A 1 90 ? 3.935 -9.086 -9.036 1.00 96.62 90 PHE A N 1
ATOM 682 C CA . PHE A 1 90 ? 5.047 -9.444 -9.921 1.00 96.62 90 PHE A CA 1
ATOM 683 C C . PHE A 1 90 ? 4.908 -8.806 -11.306 1.00 96.62 90 PHE A C 1
ATOM 685 O O . PHE A 1 90 ? 5.910 -8.415 -11.906 1.00 96.62 90 PHE A O 1
ATOM 692 N N . ARG A 1 91 ? 3.676 -8.682 -11.821 1.00 96.12 91 ARG A N 1
ATOM 693 C CA . ARG A 1 91 ? 3.400 -7.947 -13.065 1.00 96.12 91 ARG A CA 1
ATOM 694 C C . ARG A 1 91 ? 3.732 -6.465 -12.914 1.00 96.12 91 ARG A C 1
ATOM 696 O O . ARG A 1 91 ? 4.410 -5.929 -13.783 1.00 96.12 91 ARG A O 1
ATOM 703 N N . LEU A 1 92 ? 3.331 -5.851 -11.801 1.00 96.81 92 LEU A N 1
ATOM 704 C CA . LEU A 1 92 ? 3.640 -4.455 -11.496 1.00 96.81 92 LEU A CA 1
ATOM 705 C C . LEU A 1 92 ? 5.152 -4.215 -11.419 1.00 96.81 92 LEU A C 1
ATOM 707 O O . LEU A 1 92 ? 5.652 -3.286 -12.041 1.00 96.81 92 LEU A O 1
ATOM 711 N N . VAL A 1 93 ? 5.900 -5.075 -10.722 1.00 96.25 93 VAL A N 1
ATOM 712 C CA . VAL A 1 93 ? 7.365 -4.950 -10.625 1.00 96.25 93 VAL A CA 1
ATOM 713 C C . VAL A 1 93 ? 8.016 -4.988 -12.009 1.00 96.25 93 VAL A C 1
ATOM 715 O O . VAL A 1 93 ? 8.893 -4.177 -12.301 1.00 96.25 93 VAL A O 1
ATOM 718 N N . ARG A 1 94 ? 7.568 -5.894 -12.887 1.00 93.62 94 ARG A N 1
ATOM 719 C CA . ARG A 1 94 ? 8.082 -5.987 -14.261 1.00 93.62 94 ARG A CA 1
ATOM 720 C C . ARG A 1 94 ? 7.720 -4.760 -15.094 1.00 93.62 94 ARG A C 1
ATOM 722 O O . ARG A 1 94 ? 8.582 -4.261 -15.806 1.00 93.62 94 ARG A O 1
ATOM 729 N N . GLU A 1 95 ? 6.490 -4.266 -14.985 1.00 94.00 95 GLU A N 1
ATOM 730 C CA . GLU A 1 95 ? 6.046 -3.049 -15.675 1.00 94.00 95 GLU A CA 1
ATOM 731 C C . GLU A 1 95 ? 6.875 -1.831 -15.245 1.00 94.00 95 GLU A C 1
ATOM 733 O O . GLU A 1 95 ? 7.347 -1.064 -16.080 1.00 94.00 95 GLU A O 1
ATOM 738 N N . VAL A 1 96 ? 7.100 -1.674 -13.939 1.00 94.44 96 VAL A N 1
ATOM 739 C CA . VAL A 1 96 ? 7.920 -0.594 -13.385 1.00 94.44 96 VAL A CA 1
ATOM 740 C C . VAL A 1 96 ? 9.363 -0.727 -13.866 1.00 94.44 96 VAL A C 1
ATOM 742 O O . VAL A 1 96 ? 9.924 0.244 -14.358 1.00 94.44 96 VAL A O 1
ATOM 745 N N . ALA A 1 97 ? 9.950 -1.923 -13.813 1.00 92.62 97 ALA A N 1
ATOM 746 C CA . ALA A 1 97 ? 11.317 -2.150 -14.279 1.00 92.62 97 ALA A CA 1
ATOM 747 C C . ALA A 1 97 ? 11.498 -1.854 -15.776 1.00 92.62 97 ALA A C 1
ATOM 749 O O . ALA A 1 97 ? 12.517 -1.290 -16.172 1.00 92.62 97 ALA A O 1
ATOM 750 N N . GLN A 1 98 ? 10.503 -2.184 -16.603 1.00 90.38 98 GLN A N 1
ATOM 751 C CA . GLN A 1 98 ? 10.522 -1.876 -18.034 1.00 90.38 98 GLN A CA 1
ATOM 752 C C . GLN A 1 98 ? 10.595 -0.368 -18.299 1.00 90.38 98 GLN A C 1
ATOM 754 O O . GLN A 1 98 ? 11.329 0.040 -19.192 1.00 90.38 98 GLN A O 1
ATOM 759 N N . LYS A 1 99 ? 9.932 0.467 -17.485 1.00 90.56 99 LYS A N 1
ATOM 760 C CA . LYS A 1 99 ? 9.997 1.938 -17.612 1.00 90.56 99 LYS A CA 1
ATOM 761 C C . LYS A 1 99 ? 11.401 2.505 -17.381 1.00 90.56 99 LYS A C 1
ATOM 763 O O . LYS A 1 99 ? 11.707 3.577 -17.887 1.00 90.56 99 LYS A O 1
ATOM 768 N N . PHE A 1 100 ? 12.250 1.794 -16.640 1.00 88.75 100 PHE A N 1
ATOM 769 C CA . PHE A 1 100 ? 13.629 2.203 -16.348 1.00 88.75 100 PHE A CA 1
ATOM 770 C C . PHE A 1 100 ? 14.674 1.477 -17.203 1.00 88.75 100 PHE A C 1
ATOM 772 O O . PHE A 1 100 ? 15.868 1.730 -17.054 1.00 88.75 100 PHE A O 1
ATOM 779 N N . THR A 1 101 ? 14.253 0.566 -18.084 1.00 85.12 101 THR A N 1
ATOM 780 C CA . THR A 1 101 ? 15.178 -0.177 -18.944 1.00 85.12 101 THR A CA 1
ATOM 781 C C . THR A 1 101 ? 15.540 0.681 -20.158 1.00 85.12 101 THR A C 1
ATOM 783 O O . THR A 1 101 ? 14.632 1.129 -20.861 1.00 85.12 101 THR A O 1
ATOM 786 N N . PRO A 1 102 ? 16.834 0.909 -20.450 1.00 82.56 102 PRO A N 1
ATOM 787 C CA . PRO A 1 102 ? 17.227 1.584 -21.678 1.00 82.56 102 PRO A CA 1
ATOM 788 C C . PRO A 1 102 ? 16.727 0.814 -22.911 1.00 82.56 102 PRO A C 1
ATOM 790 O O . PRO A 1 102 ? 16.755 -0.416 -22.899 1.00 82.56 102 PRO A O 1
ATOM 793 N N . PRO A 1 103 ? 16.356 1.489 -24.011 1.00 76.69 103 PRO A N 1
ATOM 794 C CA . PRO A 1 103 ? 15.787 0.837 -25.198 1.00 76.69 103 PRO A CA 1
ATOM 795 C C . PRO A 1 103 ? 16.752 -0.138 -25.896 1.00 76.69 103 PRO A C 1
ATOM 797 O O . PRO A 1 103 ? 16.324 -0.980 -26.678 1.00 76.69 103 PRO A O 1
ATOM 800 N N . TYR A 1 104 ? 18.052 -0.032 -25.612 1.00 81.94 104 TYR A N 1
ATOM 801 C CA . TYR A 1 104 ? 19.104 -0.917 -26.118 1.00 81.94 104 TYR A CA 1
ATOM 802 C C . TYR A 1 104 ? 19.430 -2.087 -25.174 1.00 81.94 104 TYR A C 1
ATOM 804 O O . TYR A 1 104 ? 20.158 -3.001 -25.558 1.00 81.94 104 TYR A O 1
ATOM 812 N N . ALA A 1 105 ? 18.923 -2.070 -23.939 1.00 77.75 105 ALA A N 1
ATOM 813 C CA . ALA A 1 105 ? 19.088 -3.159 -22.989 1.00 77.75 105 ALA A CA 1
ATOM 814 C C . ALA A 1 105 ? 17.904 -4.128 -23.126 1.00 77.75 105 ALA A C 1
ATOM 816 O O . ALA A 1 105 ? 16.743 -3.727 -23.088 1.00 77.75 105 ALA A O 1
ATOM 817 N N . GLY A 1 106 ? 18.194 -5.419 -23.303 1.00 78.44 106 GLY A N 1
ATOM 818 C CA . GLY A 1 106 ? 17.162 -6.454 -23.368 1.00 78.44 106 GLY A CA 1
ATOM 819 C C . GLY A 1 106 ? 16.315 -6.538 -22.089 1.00 78.44 106 GLY A C 1
ATOM 820 O O . GLY A 1 106 ? 16.653 -5.986 -21.044 1.00 78.44 106 GLY A O 1
ATOM 821 N N . MET A 1 107 ? 15.205 -7.275 -22.157 1.00 80.75 107 MET A N 1
ATOM 822 C CA . MET A 1 107 ? 14.255 -7.395 -21.046 1.00 80.75 107 MET A CA 1
ATOM 823 C C . MET A 1 107 ? 14.893 -8.002 -19.781 1.00 80.75 107 MET A C 1
ATOM 825 O O . MET A 1 107 ? 15.435 -9.110 -19.821 1.00 80.75 107 MET A O 1
ATOM 829 N N . TYR A 1 108 ? 14.766 -7.314 -18.638 1.00 86.25 108 TYR A N 1
ATOM 830 C CA . TYR A 1 108 ? 15.271 -7.800 -17.350 1.00 86.25 108 TYR A CA 1
ATOM 831 C C . TYR A 1 108 ? 14.637 -9.135 -16.941 1.00 86.25 108 TYR A C 1
ATOM 833 O O . TYR A 1 108 ? 13.416 -9.331 -16.992 1.00 86.25 108 TYR A O 1
ATOM 841 N N . ARG A 1 109 ? 15.481 -10.060 -16.474 1.00 90.50 109 ARG A N 1
ATOM 842 C CA . ARG A 1 109 ? 15.055 -11.345 -15.914 1.00 90.50 109 ARG A CA 1
ATOM 843 C C . ARG A 1 109 ? 15.115 -11.267 -14.394 1.00 90.50 109 ARG A C 1
ATOM 845 O O . ARG A 1 109 ? 16.162 -10.989 -13.825 1.00 90.50 109 ARG A O 1
ATOM 852 N N . PHE A 1 110 ? 13.990 -11.547 -13.751 1.00 92.44 110 PHE A N 1
ATOM 853 C CA . PHE A 1 110 ? 13.874 -11.581 -12.296 1.00 92.44 110 PHE A CA 1
ATOM 854 C C . PHE A 1 110 ? 13.864 -13.023 -11.800 1.00 92.44 110 PHE A C 1
ATOM 856 O O . PHE A 1 110 ? 13.150 -13.861 -12.359 1.00 92.44 110 PHE A O 1
ATOM 863 N N . THR A 1 111 ? 14.612 -13.302 -10.734 1.00 96.62 111 THR A N 1
ATOM 864 C CA . THR A 1 111 ? 14.468 -14.548 -9.974 1.00 96.62 111 THR A CA 1
ATOM 865 C C . THR A 1 111 ? 13.190 -14.493 -9.133 1.00 96.62 111 THR A C 1
ATOM 867 O O . THR A 1 111 ? 12.744 -13.417 -8.730 1.00 96.62 111 THR A O 1
ATOM 870 N N . GLY A 1 112 ? 12.581 -15.651 -8.855 1.00 95.06 112 GLY A N 1
ATOM 871 C CA . GLY A 1 112 ? 11.388 -15.714 -7.999 1.00 95.06 112 GLY A CA 1
ATOM 872 C C . GLY A 1 112 ? 11.655 -15.165 -6.594 1.00 95.06 112 GLY A C 1
ATOM 873 O O . GLY A 1 112 ? 10.865 -14.381 -6.081 1.00 95.06 112 GLY A O 1
ATOM 874 N N . THR A 1 113 ? 12.823 -15.483 -6.032 1.00 96.38 113 THR A N 1
ATOM 875 C CA . THR A 1 113 ? 13.259 -15.011 -4.711 1.00 96.38 113 THR A CA 1
ATOM 876 C C . THR A 1 113 ? 13.461 -13.498 -4.653 1.00 96.38 113 THR A C 1
ATOM 878 O O . THR A 1 113 ? 13.127 -12.883 -3.645 1.00 96.38 113 THR A O 1
ATOM 881 N N . ALA A 1 114 ? 13.948 -12.867 -5.729 1.00 96.75 114 ALA A N 1
ATOM 882 C CA . ALA A 1 114 ? 14.069 -11.410 -5.784 1.00 96.75 114 ALA A CA 1
ATOM 883 C C . ALA A 1 114 ? 12.694 -10.730 -5.781 1.00 96.75 114 ALA A C 1
ATOM 885 O O . ALA A 1 114 ? 12.503 -9.733 -5.091 1.00 96.75 114 ALA A O 1
ATOM 886 N N . LEU A 1 115 ? 11.723 -11.278 -6.520 1.00 96.69 115 LEU A N 1
ATOM 887 C CA . LEU A 1 115 ? 10.359 -10.741 -6.541 1.00 96.69 115 LEU A CA 1
ATOM 888 C C . LEU A 1 115 ? 9.666 -10.890 -5.181 1.00 96.69 115 LEU A C 1
ATOM 890 O O . LEU A 1 115 ? 8.981 -9.967 -4.747 1.00 96.69 115 LEU A O 1
ATOM 894 N N . GLU A 1 116 ? 9.878 -12.014 -4.496 1.00 96.75 116 GLU A N 1
ATOM 895 C CA . GLU A 1 116 ? 9.383 -12.220 -3.131 1.00 96.75 116 GLU A CA 1
ATOM 896 C C . GLU A 1 116 ? 10.035 -11.250 -2.138 1.00 96.75 116 GLU A C 1
ATOM 898 O O . GLU A 1 116 ? 9.324 -10.634 -1.350 1.00 96.75 116 GLU A O 1
ATOM 903 N N . ALA A 1 117 ? 11.352 -11.035 -2.217 1.00 97.56 117 ALA A N 1
ATOM 904 C CA . ALA A 1 117 ? 12.055 -10.085 -1.355 1.00 97.56 117 ALA A CA 1
ATOM 905 C C . ALA A 1 117 ? 11.555 -8.642 -1.546 1.00 97.56 117 ALA A C 1
ATOM 907 O O . ALA A 1 117 ? 11.320 -7.931 -0.568 1.00 97.56 117 ALA A O 1
ATOM 908 N N . LEU A 1 118 ? 11.336 -8.225 -2.799 1.00 97.44 118 LEU A N 1
ATOM 909 C CA . LEU A 1 118 ? 10.741 -6.922 -3.114 1.00 97.44 118 LEU A CA 1
ATOM 910 C C . LEU A 1 118 ? 9.334 -6.788 -2.527 1.00 97.44 118 LEU A C 1
ATOM 912 O O . LEU A 1 118 ? 8.989 -5.733 -1.997 1.00 97.44 118 LEU A O 1
ATOM 916 N N . GLN A 1 119 ? 8.534 -7.854 -2.592 1.00 97.81 119 GLN A N 1
ATOM 917 C CA . GLN A 1 119 ? 7.196 -7.860 -2.010 1.00 97.81 119 GLN A CA 1
ATOM 918 C C . GLN A 1 119 ? 7.242 -7.746 -0.485 1.00 97.81 119 GLN A C 1
ATOM 920 O O . GLN A 1 119 ? 6.545 -6.907 0.079 1.00 97.81 119 GLN A O 1
ATOM 925 N N . SER A 1 120 ? 8.089 -8.536 0.180 1.00 97.06 120 SER A N 1
ATOM 926 C CA . SER A 1 120 ? 8.263 -8.477 1.634 1.00 97.06 120 SER A CA 1
ATOM 927 C C . SER A 1 120 ? 8.686 -7.086 2.103 1.00 97.06 120 SER A C 1
ATOM 929 O O . SER A 1 120 ? 8.122 -6.571 3.066 1.00 97.06 120 SER A O 1
ATOM 931 N N . ALA A 1 121 ? 9.630 -6.451 1.404 1.00 97.44 121 ALA A N 1
ATOM 932 C CA . ALA A 1 121 ? 10.067 -5.095 1.722 1.00 97.44 121 ALA A CA 1
ATOM 933 C C . ALA A 1 121 ? 8.941 -4.063 1.533 1.00 97.44 121 ALA A C 1
ATOM 935 O O . ALA A 1 121 ? 8.744 -3.199 2.387 1.00 97.44 121 ALA A O 1
ATOM 936 N N . ALA A 1 122 ? 8.174 -4.168 0.443 1.00 97.69 122 ALA A N 1
ATOM 937 C CA . ALA A 1 122 ? 7.059 -3.266 0.171 1.00 97.69 122 ALA A CA 1
ATOM 938 C C . ALA A 1 122 ? 5.933 -3.397 1.212 1.00 97.69 122 ALA A C 1
ATOM 940 O O . ALA A 1 122 ? 5.429 -2.387 1.701 1.00 97.69 122 ALA A O 1
ATOM 941 N N . GLU A 1 123 ? 5.548 -4.621 1.585 1.00 96.75 123 GLU A N 1
ATOM 942 C CA . GLU A 1 123 ? 4.507 -4.854 2.597 1.00 96.75 123 GLU A CA 1
ATOM 943 C C . GLU A 1 123 ? 4.942 -4.403 3.999 1.00 96.75 123 GLU A C 1
ATOM 945 O O . GLU A 1 123 ? 4.136 -3.816 4.730 1.00 96.75 123 GLU A O 1
ATOM 950 N N . ALA A 1 124 ? 6.214 -4.608 4.359 1.00 95.81 124 ALA A N 1
ATOM 951 C CA . ALA A 1 124 ? 6.777 -4.094 5.607 1.00 95.81 124 ALA A CA 1
ATOM 952 C C . ALA A 1 124 ? 6.700 -2.560 5.656 1.00 95.81 124 ALA A C 1
ATOM 954 O O . ALA A 1 124 ? 6.143 -2.001 6.600 1.00 95.81 124 ALA A O 1
ATOM 955 N N . PHE A 1 125 ? 7.145 -1.887 4.590 1.00 97.38 125 PHE A N 1
ATOM 956 C CA . PHE A 1 125 ? 7.078 -0.429 4.484 1.00 97.38 125 PHE A CA 1
ATOM 957 C C . PHE A 1 125 ? 5.644 0.107 4.610 1.00 97.38 125 PHE A C 1
ATOM 959 O O . PHE A 1 125 ? 5.393 1.053 5.357 1.00 97.38 125 PHE A O 1
ATOM 966 N N . LEU A 1 126 ? 4.680 -0.506 3.913 1.00 96.06 126 LEU A N 1
ATOM 967 C CA . LEU A 1 126 ? 3.277 -0.091 3.992 1.00 96.06 126 LEU A CA 1
ATOM 968 C C . LEU A 1 126 ? 2.706 -0.268 5.404 1.00 96.06 126 LEU A C 1
ATOM 970 O O . LEU A 1 126 ? 1.985 0.605 5.884 1.00 96.06 126 LEU A O 1
ATOM 974 N N . THR A 1 127 ? 3.040 -1.368 6.082 1.00 94.06 127 THR A N 1
ATOM 975 C CA . THR A 1 127 ? 2.586 -1.625 7.456 1.00 94.06 127 THR A CA 1
ATOM 976 C C . THR A 1 127 ? 3.129 -0.575 8.425 1.00 94.06 127 THR A C 1
ATOM 978 O O . THR A 1 127 ? 2.370 -0.053 9.244 1.00 94.06 127 THR A O 1
ATOM 981 N N . ASP A 1 128 ? 4.402 -0.202 8.288 1.00 93.94 128 ASP A N 1
ATOM 982 C CA . ASP A 1 128 ? 5.037 0.817 9.127 1.00 93.94 128 ASP A CA 1
ATOM 983 C C . ASP A 1 128 ? 4.397 2.197 8.940 1.00 93.94 128 ASP A C 1
ATOM 985 O O . ASP A 1 128 ? 4.049 2.864 9.919 1.00 93.94 128 ASP A O 1
ATOM 989 N N . VAL A 1 129 ? 4.172 2.618 7.691 1.00 96.38 129 VAL A N 1
ATOM 990 C CA . VAL A 1 129 ? 3.528 3.908 7.394 1.00 96.38 129 VAL A CA 1
ATOM 991 C C . VAL A 1 129 ? 2.096 3.945 7.934 1.00 96.38 129 VAL A C 1
ATOM 993 O O . VAL A 1 129 ? 1.692 4.928 8.559 1.00 96.38 129 VAL A O 1
ATOM 996 N N . LEU A 1 130 ? 1.325 2.869 7.752 1.00 91.69 130 LEU A N 1
ATOM 997 C CA . LEU A 1 130 ? -0.048 2.787 8.260 1.00 91.69 130 LEU A CA 1
ATOM 998 C C . LEU A 1 130 ? -0.097 2.807 9.795 1.00 91.69 130 LEU A C 1
ATOM 1000 O O . LEU A 1 130 ? -0.970 3.455 10.378 1.00 91.69 130 LEU A O 1
ATOM 1004 N N . GLN A 1 131 ? 0.856 2.151 10.458 1.00 90.69 131 GLN A N 1
ATOM 1005 C CA . GLN A 1 131 ? 0.988 2.171 11.914 1.00 90.69 131 GLN A CA 1
ATOM 1006 C C . GLN A 1 131 ? 1.283 3.586 12.430 1.00 90.69 131 GLN A C 1
ATOM 1008 O O . GLN A 1 131 ? 0.648 4.041 13.386 1.00 90.69 131 GLN A O 1
ATOM 1013 N N . GLN A 1 132 ? 2.206 4.304 11.782 1.00 89.81 132 GLN A N 1
ATOM 1014 C CA . GLN A 1 132 ? 2.527 5.691 12.130 1.00 89.81 132 GLN A CA 1
ATOM 1015 C C . GLN A 1 132 ? 1.308 6.606 11.972 1.00 89.81 132 GLN A C 1
ATOM 1017 O O . GLN A 1 132 ? 0.988 7.373 12.884 1.00 89.81 132 GLN A O 1
ATOM 1022 N N . GLN A 1 133 ? 0.577 6.485 10.859 1.00 90.25 133 GLN A N 1
ATOM 1023 C CA . GLN A 1 133 ? -0.646 7.260 10.635 1.00 90.25 133 GLN A CA 1
ATOM 1024 C C . GLN A 1 133 ? -1.706 6.983 11.708 1.00 90.25 133 GLN A C 1
ATOM 1026 O O . GLN A 1 133 ? -2.301 7.920 12.246 1.00 90.25 133 GLN A O 1
ATOM 1031 N N . GLN A 1 134 ? -1.918 5.715 12.072 1.00 89.69 134 GLN A N 1
ATOM 1032 C CA . GLN A 1 134 ? -2.858 5.356 13.134 1.00 89.69 134 GLN A CA 1
ATOM 1033 C C . GLN A 1 134 ? -2.454 5.973 14.481 1.00 89.69 134 GLN A C 1
ATOM 1035 O O . GLN A 1 134 ? -3.301 6.510 15.201 1.00 89.69 134 GLN A O 1
ATOM 1040 N N . GLN A 1 135 ? -1.167 5.922 14.827 1.00 85.12 135 GLN A N 1
ATOM 1041 C CA . GLN A 1 135 ? -0.660 6.490 16.072 1.00 85.12 135 GLN A CA 1
ATOM 1042 C C . GLN A 1 135 ? -0.839 8.013 16.111 1.00 85.12 135 GLN A C 1
ATOM 1044 O O . GLN A 1 135 ? -1.278 8.554 17.128 1.00 85.12 135 GLN A O 1
ATOM 1049 N N . GLN A 1 136 ? -0.563 8.702 15.002 1.00 87.88 136 GLN A N 1
ATOM 1050 C CA . GLN A 1 136 ? -0.755 10.147 14.891 1.00 87.88 136 GLN A CA 1
ATOM 1051 C C . GLN A 1 136 ? -2.225 10.543 15.099 1.00 87.88 136 GLN A C 1
ATOM 1053 O O . GLN A 1 136 ? -2.512 11.469 15.859 1.00 87.88 136 GLN A O 1
ATOM 1058 N N . GLN A 1 137 ? -3.164 9.813 14.491 1.00 86.94 137 GLN A N 1
ATOM 1059 C CA . GLN A 1 137 ? -4.599 10.062 14.670 1.00 86.94 137 GLN A CA 1
ATOM 1060 C C . GLN A 1 137 ? -5.031 9.899 16.135 1.00 86.94 137 GLN A C 1
ATOM 1062 O O . GLN A 1 137 ? -5.777 10.728 16.658 1.00 86.94 137 GLN A O 1
ATOM 1067 N N . GLN A 1 138 ? -4.534 8.871 16.829 1.00 82.25 138 GLN A N 1
ATOM 1068 C CA . GLN A 1 138 ? -4.828 8.670 18.253 1.00 82.25 138 GLN A CA 1
ATOM 1069 C C . GLN A 1 138 ? -4.254 9.793 19.127 1.00 82.25 138 GLN A C 1
ATOM 1071 O O . GLN A 1 138 ? -4.930 10.263 20.042 1.00 82.25 138 GLN A O 1
ATOM 1076 N N . GLN A 1 139 ? -3.033 10.255 18.841 1.00 80.25 139 GLN A N 1
ATOM 1077 C CA . GLN A 1 139 ? -2.422 11.368 19.572 1.00 80.25 139 GLN A CA 1
ATOM 1078 C C . GLN A 1 139 ? -3.224 12.663 19.410 1.00 80.25 139 GLN A C 1
ATOM 1080 O O . GLN A 1 139 ? -3.474 13.349 20.401 1.00 80.25 139 GLN A O 1
ATOM 1085 N N . GLN A 1 140 ? -3.680 12.974 18.194 1.00 81.31 140 GLN A N 1
ATOM 1086 C CA . GLN A 1 140 ? -4.519 14.150 17.945 1.00 81.31 140 GLN A CA 1
ATOM 1087 C C . GLN A 1 140 ? -5.832 14.088 18.740 1.00 81.31 140 GLN A C 1
ATOM 1089 O O . GLN A 1 140 ? -6.217 15.078 19.361 1.00 81.31 140 GLN A O 1
ATOM 1094 N N . GLN A 1 141 ? -6.485 12.923 18.802 1.00 79.75 141 GLN A N 1
ATOM 1095 C CA . GLN A 1 141 ? -7.704 12.743 19.603 1.00 79.75 141 GLN A CA 1
ATOM 1096 C C . GLN A 1 141 ? -7.448 12.949 21.104 1.00 79.75 141 GLN A C 1
ATOM 1098 O O . GLN A 1 141 ? -8.224 13.625 21.778 1.00 79.75 141 GLN A O 1
ATOM 1103 N N . GLN A 1 142 ? -6.341 12.424 21.637 1.00 78.44 142 GLN A N 1
ATOM 1104 C CA . GLN A 1 142 ? -5.981 12.614 23.047 1.00 78.44 142 GLN A CA 1
ATOM 1105 C C . GLN A 1 142 ? -5.662 14.076 23.377 1.00 78.44 142 GLN A C 1
ATOM 1107 O O . GLN A 1 142 ? -6.030 14.557 24.447 1.00 78.44 142 GLN A O 1
ATOM 1112 N N . GLN A 1 143 ? -4.998 14.802 22.472 1.00 73.25 143 GLN A N 1
ATOM 1113 C CA . GLN A 1 143 ? -4.730 16.231 22.655 1.00 73.25 143 GLN A CA 1
ATOM 1114 C C . GLN A 1 143 ? -6.029 17.041 22.718 1.00 73.25 143 GLN A C 1
ATOM 1116 O O . GLN A 1 143 ? -6.165 17.894 23.593 1.00 73.25 143 GLN A O 1
ATOM 1121 N N . GLN A 1 144 ? -7.010 16.727 21.867 1.00 74.00 144 GLN A N 1
ATOM 1122 C CA . GLN A 1 144 ? -8.331 17.359 21.920 1.00 74.00 144 GLN A CA 1
ATOM 1123 C C . GLN A 1 144 ? -9.040 17.079 23.254 1.00 74.00 144 GLN A C 1
ATOM 1125 O O . GLN A 1 144 ? -9.572 17.999 23.871 1.00 74.00 144 GLN A O 1
ATOM 1130 N N . GLN A 1 145 ? -8.986 15.839 23.753 1.00 73.88 145 GLN A N 1
ATOM 1131 C CA . GLN A 1 145 ? -9.565 15.486 25.056 1.00 73.88 145 GLN A CA 1
ATOM 1132 C C . GLN A 1 145 ? -8.880 16.217 26.221 1.00 73.88 145 GLN A C 1
ATOM 1134 O O . GLN A 1 145 ? -9.563 16.716 27.114 1.00 73.88 145 GLN A O 1
ATOM 1139 N N . LYS A 1 146 ? -7.545 16.342 26.202 1.00 69.56 146 LYS A N 1
ATOM 1140 C CA . LYS A 1 146 ? -6.792 17.094 27.223 1.00 69.56 146 LYS A CA 1
ATOM 1141 C C . LYS A 1 146 ? -7.149 18.580 27.230 1.00 69.56 146 LYS A C 1
ATOM 1143 O O . LYS A 1 146 ? -7.317 19.153 28.300 1.00 69.56 146 LYS A O 1
ATOM 1148 N N . GLN A 1 147 ? -7.311 19.194 26.057 1.00 66.38 147 GLN A N 1
ATOM 1149 C CA . GLN A 1 147 ? -7.749 20.591 25.958 1.00 66.38 147 GLN A CA 1
ATOM 1150 C C . GLN A 1 147 ? -9.174 20.780 26.499 1.00 66.38 147 GLN A C 1
ATOM 1152 O O . GLN A 1 147 ? -9.438 21.762 27.190 1.00 66.38 147 GLN A O 1
ATOM 1157 N N . GLN A 1 148 ? -10.079 19.827 26.247 1.00 66.31 148 GLN A N 1
ATOM 1158 C CA . GLN A 1 148 ? -11.431 19.852 26.818 1.00 66.31 148 GLN A CA 1
ATOM 1159 C C . GLN A 1 148 ? -11.428 19.697 28.348 1.00 66.31 148 GLN A C 1
ATOM 1161 O O . GLN A 1 148 ? -12.237 20.337 29.013 1.00 66.31 148 GLN A O 1
ATOM 1166 N N . GLN A 1 149 ? -10.525 18.889 28.916 1.00 68.69 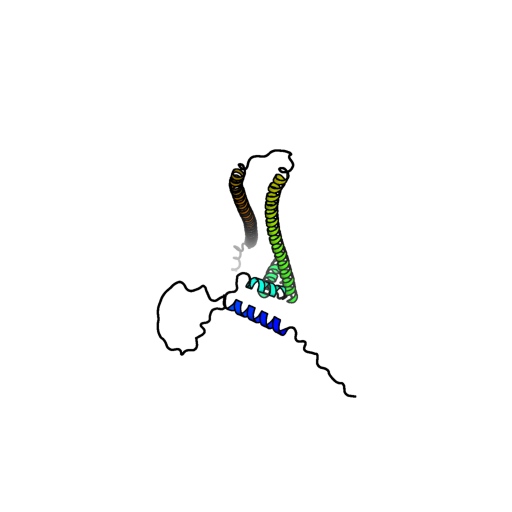149 GLN A N 1
ATOM 1167 C CA . GLN A 1 149 ? -10.382 18.738 30.372 1.00 68.69 149 GLN A CA 1
ATOM 1168 C C . GLN A 1 149 ? -9.795 19.991 31.033 1.00 68.69 149 GLN A C 1
ATOM 1170 O O . GLN A 1 149 ? -10.333 20.440 32.039 1.00 68.69 149 GLN A O 1
ATOM 1175 N N . GLN A 1 150 ? -8.773 20.620 30.440 1.00 63.50 150 GLN A N 1
ATOM 1176 C CA . GLN A 1 150 ? -8.211 21.878 30.961 1.00 63.50 150 GLN A CA 1
ATOM 1177 C C . GLN A 1 150 ? -9.259 22.998 31.012 1.00 63.50 150 GLN A C 1
ATOM 1179 O O . GLN A 1 150 ? -9.353 23.711 32.006 1.00 63.50 150 GLN A O 1
ATOM 1184 N N . GLN A 1 151 ? -10.117 23.102 29.991 1.00 56.47 151 GLN A N 1
ATOM 1185 C CA . GLN A 1 151 ? -11.231 24.060 29.987 1.00 56.47 151 GLN A CA 1
ATOM 1186 C C . GLN A 1 151 ? -12.263 23.782 31.098 1.00 56.47 151 GLN A C 1
ATOM 1188 O O . GLN A 1 151 ? -12.905 24.710 31.586 1.00 56.47 151 GLN A O 1
ATOM 1193 N N . GLN A 1 152 ? -12.417 22.525 31.529 1.00 53.25 152 GLN A N 1
ATOM 1194 C CA . GLN A 1 152 ? -13.295 22.153 32.645 1.00 53.25 152 GLN A CA 1
ATOM 1195 C C . GLN A 1 152 ? -12.639 22.415 34.012 1.00 53.25 152 GLN A C 1
ATOM 1197 O O . GLN A 1 152 ? -13.302 22.904 34.928 1.00 53.25 152 GLN A O 1
ATOM 1202 N N . GLU A 1 153 ? -11.336 22.154 34.151 1.00 51.88 153 GLU A N 1
ATOM 1203 C CA . GLU A 1 153 ? -10.579 22.396 35.389 1.00 51.88 153 GLU A CA 1
ATOM 1204 C C . GLU A 1 153 ? -10.413 23.894 35.696 1.00 51.88 153 GLU A C 1
ATOM 1206 O O . GLU A 1 153 ? -10.573 24.316 36.848 1.00 51.88 153 GLU A O 1
ATOM 1211 N N . GLU A 1 154 ? -10.203 24.734 34.677 1.00 51.28 154 GLU A N 1
ATOM 1212 C CA . GLU A 1 154 ? -10.203 26.193 34.857 1.00 51.28 154 GLU A CA 1
ATOM 1213 C C . GLU A 1 154 ? -11.586 26.741 35.271 1.00 51.28 154 GLU A C 1
ATOM 1215 O O . GLU A 1 154 ? -11.678 27.741 35.994 1.00 51.28 154 GLU A O 1
ATOM 1220 N N . GLY A 1 155 ? -12.666 26.032 34.921 1.00 48.25 155 GLY A N 1
ATOM 1221 C CA . GLY A 1 155 ? -14.033 26.332 35.356 1.00 48.25 155 GLY A CA 1
ATOM 1222 C C . GLY A 1 155 ? -14.319 26.016 36.833 1.00 48.25 155 GLY A C 1
ATOM 1223 O O . GLY A 1 155 ? -15.094 26.730 37.470 1.00 48.25 155 GLY A O 1
ATOM 1224 N N . MET A 1 156 ? -13.676 25.002 37.428 1.00 43.72 156 MET A N 1
ATOM 1225 C CA . MET A 1 156 ? -13.849 24.658 38.856 1.00 43.72 156 MET A CA 1
ATOM 1226 C C . MET A 1 156 ? -12.945 25.487 39.789 1.00 43.72 156 MET A C 1
ATOM 1228 O O . MET A 1 156 ? -13.321 25.785 40.926 1.00 43.72 156 MET A O 1
ATOM 1232 N N . SER A 1 157 ? -11.777 25.919 39.303 1.00 44.47 157 SER A N 1
ATOM 1233 C CA . SER A 1 157 ? -10.795 26.709 40.067 1.00 44.47 157 SER A CA 1
ATOM 1234 C C . SER A 1 157 ? -11.247 28.155 40.330 1.00 44.47 157 SER A C 1
ATOM 1236 O O . SER A 1 157 ? -11.001 28.700 41.409 1.00 44.47 157 SER A O 1
ATOM 1238 N N . THR A 1 158 ? -11.977 28.781 39.401 1.00 50.44 158 THR A N 1
ATOM 1239 C CA . THR A 1 158 ? -12.466 30.166 39.573 1.00 50.44 158 THR A CA 1
ATOM 1240 C C . THR A 1 158 ? -13.755 30.267 40.402 1.00 50.44 158 THR A C 1
ATOM 1242 O O . THR A 1 158 ? -14.061 31.339 40.931 1.00 50.44 158 THR A O 1
ATOM 1245 N N . GLY A 1 159 ? -14.463 29.147 40.597 1.00 47.06 159 GLY A N 1
ATOM 1246 C CA . GLY A 1 159 ? -15.588 29.028 41.529 1.00 47.06 159 GLY A CA 1
ATOM 1247 C C . GLY A 1 159 ? -15.148 28.825 42.983 1.00 47.06 159 GLY A C 1
ATOM 1248 O O . GLY A 1 159 ? -15.669 29.491 43.873 1.00 47.06 159 GLY A O 1
ATOM 1249 N N . GLN A 1 160 ? -14.143 27.977 43.238 1.00 43.03 160 GLN A N 1
ATOM 1250 C CA . GLN A 1 160 ? -13.690 27.681 44.608 1.00 43.03 160 GLN A CA 1
ATOM 1251 C C . GLN A 1 160 ? -12.700 28.715 45.175 1.00 43.03 160 GLN A C 1
ATOM 1253 O O . GLN A 1 160 ? -12.737 29.002 46.373 1.00 43.03 160 GLN A O 1
ATOM 1258 N N . LYS A 1 161 ? -11.876 29.367 44.336 1.00 44.12 161 LYS A N 1
ATOM 1259 C CA . LYS A 1 161 ? -10.978 30.451 44.791 1.00 44.12 161 LYS A CA 1
ATOM 1260 C C . LYS A 1 161 ? -11.708 31.747 45.166 1.00 44.12 161 LYS A C 1
ATOM 1262 O O . LYS A 1 161 ? -11.117 32.587 45.834 1.00 44.12 161 LYS A O 1
ATOM 1267 N N . ARG A 1 162 ? -12.990 31.910 44.807 1.00 44.19 162 ARG A N 1
ATOM 1268 C CA . ARG A 1 162 ? -13.835 33.015 45.305 1.00 44.19 162 ARG A CA 1
ATOM 1269 C C . ARG A 1 162 ? -14.583 32.671 46.595 1.00 44.19 162 ARG A C 1
ATOM 1271 O O . ARG A 1 162 ? -14.893 33.583 47.353 1.00 44.19 162 ARG A O 1
ATOM 1278 N N . THR A 1 163 ? -14.813 31.390 46.892 1.00 42.94 163 THR A N 1
ATOM 1279 C CA . THR A 1 163 ? -15.466 30.961 48.142 1.00 42.94 163 THR A CA 1
ATOM 1280 C C . THR A 1 163 ? -14.543 31.094 49.357 1.00 42.94 163 THR A C 1
ATOM 1282 O O . THR A 1 163 ? -15.006 31.490 50.420 1.00 42.94 163 THR A O 1
ATOM 1285 N N . ILE A 1 164 ? -13.234 30.852 49.209 1.00 41.50 164 ILE A N 1
ATOM 1286 C CA . ILE A 1 164 ? -12.280 30.938 50.336 1.00 41.50 164 ILE A CA 1
ATOM 1287 C C . ILE A 1 164 ? -12.009 32.394 50.775 1.00 41.50 164 ILE A C 1
ATOM 1289 O O . ILE A 1 164 ? -11.655 32.635 51.927 1.00 41.50 164 ILE A O 1
ATOM 1293 N N . VAL A 1 165 ? -12.239 33.391 49.911 1.00 44.94 165 VAL A N 1
ATOM 1294 C CA . VAL A 1 165 ? -11.991 34.809 50.250 1.00 44.94 165 VAL A CA 1
ATOM 1295 C C . VAL A 1 165 ? -13.142 35.434 51.060 1.00 44.94 165 VAL A C 1
ATOM 1297 O O . VAL A 1 165 ? -12.912 36.392 51.790 1.00 44.94 165 VAL A O 1
ATOM 1300 N N . ILE A 1 166 ? -14.355 34.862 51.044 1.00 44.03 166 ILE A N 1
ATOM 1301 C CA . ILE A 1 166 ? -15.507 35.351 51.835 1.00 44.03 166 ILE A CA 1
ATOM 1302 C C . ILE A 1 166 ? -15.702 34.517 53.113 1.00 44.03 166 ILE A C 1
ATOM 1304 O O . ILE A 1 166 ? -16.812 34.142 53.464 1.00 44.03 166 ILE A O 1
ATOM 1308 N N . ILE A 1 167 ? -14.629 34.153 53.810 1.00 47.03 167 ILE A N 1
ATOM 1309 C CA . ILE A 1 167 ? -14.749 33.667 55.202 1.00 47.03 167 ILE A CA 1
ATOM 1310 C C . ILE A 1 167 ? -13.792 34.427 56.132 1.00 47.03 167 ILE A C 1
ATOM 1312 O O . ILE A 1 167 ? -13.987 34.436 57.341 1.00 47.03 167 ILE A O 1
ATOM 1316 N N . ASN A 1 168 ? -12.808 35.155 55.588 1.00 45.88 168 ASN A N 1
ATOM 1317 C CA . ASN A 1 168 ? -11.760 35.791 56.387 1.00 45.88 168 ASN A CA 1
ATOM 1318 C C . ASN A 1 168 ? -11.843 37.327 56.431 1.00 45.88 168 ASN A C 1
ATOM 1320 O O . ASN A 1 168 ? -10.831 38.017 56.492 1.00 45.88 168 ASN A O 1
ATOM 1324 N N . SER A 1 169 ? -13.052 37.886 56.372 1.00 46.09 169 SER A N 1
ATOM 1325 C CA . SER A 1 169 ? -13.293 39.307 56.650 1.00 46.09 169 SER A CA 1
ATOM 1326 C C . SER A 1 169 ? -14.294 39.438 57.787 1.00 46.09 169 SER A C 1
ATOM 1328 O O . SER A 1 169 ? -15.493 39.568 57.591 1.00 46.09 169 SER A O 1
ATOM 1330 N N . ASN A 1 170 ? -13.721 39.298 58.977 1.00 39.06 170 ASN A N 1
ATOM 1331 C CA . ASN A 1 170 ? -14.013 39.993 60.217 1.00 39.06 170 ASN A CA 1
ATOM 1332 C C . ASN A 1 170 ? -15.473 40.362 60.559 1.00 39.06 170 ASN A C 1
ATOM 1334 O O . ASN A 1 170 ? -16.091 41.247 59.975 1.00 39.06 170 ASN A O 1
ATOM 1338 N N . SER A 1 171 ? -15.853 39.832 61.722 1.00 45.47 171 SER A N 1
ATOM 1339 C CA . SER A 1 171 ? -16.494 40.552 62.825 1.00 45.47 171 SER A CA 1
ATOM 1340 C C . SER A 1 171 ? -17.965 40.972 62.691 1.00 45.47 171 SER A C 1
ATOM 1342 O O . SER A 1 171 ? -18.321 41.950 62.047 1.00 45.47 171 SER A O 1
ATOM 1344 N N . SER A 1 172 ? -18.747 40.294 63.537 1.00 45.34 172 SER A N 1
ATOM 1345 C CA . SER A 1 172 ? -19.789 40.870 64.393 1.00 45.34 172 SER A CA 1
ATOM 1346 C C . SER A 1 172 ? -21.214 40.955 63.846 1.00 45.34 172 SER A C 1
ATOM 1348 O O . SER A 1 172 ? -21.507 41.581 62.837 1.00 45.34 172 SER A O 1
ATOM 1350 N N . SER A 1 173 ? -22.107 40.423 64.683 1.00 42.97 173 SER A N 1
ATOM 1351 C CA . SER A 1 173 ? -23.541 40.698 64.777 1.00 42.97 173 SER A CA 1
ATOM 1352 C C . SER A 1 173 ? -24.486 39.982 63.810 1.00 42.97 173 SER A C 1
ATOM 1354 O O . SER A 1 173 ? -24.635 40.313 62.642 1.00 42.97 173 SER A O 1
ATOM 1356 N N . SER A 1 174 ? -25.182 39.010 64.411 1.00 52.09 174 SER A N 1
ATOM 1357 C CA . SER A 1 174 ? -26.641 38.838 64.450 1.00 52.09 174 SER A CA 1
ATOM 1358 C C . SER A 1 174 ? -27.475 39.528 63.361 1.00 52.09 174 SER A C 1
ATOM 1360 O O . SER A 1 174 ? -27.394 40.736 63.155 1.00 52.09 174 SER A O 1
ATOM 1362 N N . SER A 1 175 ? -28.417 38.756 62.814 1.00 47.53 175 SER A N 1
ATOM 1363 C CA . SER A 1 175 ? -29.479 39.109 61.861 1.00 47.53 175 SER A CA 1
ATOM 1364 C C . SER A 1 175 ? -29.114 38.999 60.375 1.00 47.53 175 SER A C 1
ATOM 1366 O O . SER A 1 175 ? -28.361 39.798 59.829 1.00 47.53 175 SER A O 1
ATOM 1368 N N . LYS A 1 176 ? -29.747 38.024 59.701 1.00 43.16 176 LYS A N 1
ATOM 1369 C CA . LYS A 1 176 ? -30.573 38.185 58.480 1.00 43.16 176 LYS A CA 1
ATOM 1370 C C . LYS A 1 176 ? -30.619 36.868 57.698 1.00 43.16 176 LYS A C 1
ATOM 1372 O O . LYS A 1 176 ? -29.809 36.595 56.821 1.00 43.16 176 LYS A O 1
ATOM 1377 N N . ILE A 1 177 ? -31.650 36.080 57.999 1.00 43.66 177 ILE A N 1
ATOM 1378 C CA . ILE A 1 177 ? -32.054 34.842 57.308 1.00 43.66 177 ILE A CA 1
ATOM 1379 C C . ILE A 1 177 ? -32.651 35.142 55.904 1.00 43.66 177 ILE A C 1
ATOM 1381 O O . ILE A 1 177 ? -33.052 34.247 55.170 1.00 43.66 177 ILE A O 1
ATOM 1385 N N . THR A 1 178 ? -32.657 36.399 55.454 1.00 46.41 178 THR A N 1
ATOM 1386 C CA . THR A 1 178 ? -33.347 36.838 54.227 1.00 46.41 178 THR A CA 1
ATOM 1387 C C . THR A 1 178 ? -32.509 36.806 52.935 1.00 46.41 178 THR A C 1
ATOM 1389 O O . THR A 1 178 ? -32.994 37.250 51.900 1.00 46.41 178 THR A O 1
ATOM 1392 N N . SER A 1 179 ? -31.271 36.291 52.942 1.00 41.84 179 SER A N 1
ATOM 1393 C CA . SER A 1 179 ? -30.372 36.314 51.761 1.00 41.84 179 SER A CA 1
ATOM 1394 C C . SER A 1 179 ? -30.291 34.982 50.990 1.00 41.84 179 SER A C 1
ATOM 1396 O O . SER A 1 179 ? -29.866 34.932 49.836 1.00 41.84 179 SER A O 1
ATOM 1398 N N . THR A 1 180 ? -30.747 33.874 51.580 1.00 47.41 180 THR A N 1
ATOM 1399 C CA . THR A 1 180 ? -30.521 32.530 51.017 1.00 47.41 180 THR A CA 1
ATOM 1400 C C . THR A 1 180 ? -31.326 32.264 49.734 1.00 47.41 180 THR A C 1
ATOM 1402 O O . THR A 1 180 ? -30.856 31.557 48.843 1.00 47.41 180 THR A O 1
ATOM 1405 N N . ALA A 1 181 ? -32.504 32.879 49.577 1.00 39.34 181 ALA A N 1
ATOM 1406 C CA . ALA A 1 181 ? -33.354 32.695 48.394 1.00 39.34 181 ALA A CA 1
ATOM 1407 C C . ALA A 1 181 ? -32.828 33.429 47.139 1.00 39.34 181 ALA A C 1
ATOM 1409 O O . ALA A 1 181 ? -32.961 32.922 46.024 1.00 39.34 181 ALA A O 1
ATOM 1410 N N . ALA A 1 182 ? -32.170 34.584 47.303 1.00 42.56 182 ALA A N 1
ATOM 1411 C CA . ALA A 1 182 ? -31.614 35.362 46.188 1.00 42.56 182 ALA A CA 1
ATOM 1412 C C . ALA 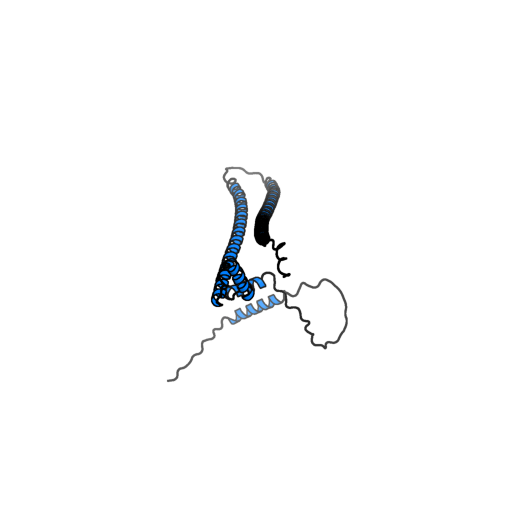A 1 182 ? -30.380 34.687 45.556 1.00 42.56 182 ALA A C 1
ATOM 1414 O O . ALA A 1 182 ? -30.162 34.774 44.344 1.00 42.56 182 ALA A O 1
ATOM 1415 N N . THR A 1 183 ? -29.607 33.948 46.356 1.00 50.28 183 THR A N 1
ATOM 1416 C CA . THR A 1 183 ? -28.442 33.176 45.895 1.00 50.28 183 THR A CA 1
ATOM 1417 C C . THR A 1 183 ? -28.855 31.943 45.082 1.00 50.28 183 THR A C 1
ATOM 1419 O O . THR A 1 183 ? -28.201 31.605 44.095 1.00 50.28 183 THR A O 1
ATOM 1422 N N . LEU A 1 184 ? -29.988 31.314 45.419 1.00 44.69 184 LEU A N 1
ATOM 1423 C CA . LEU A 1 184 ? -30.499 30.135 44.707 1.00 44.69 184 LEU A CA 1
ATOM 1424 C C . LEU A 1 184 ? -31.107 30.473 43.330 1.00 44.69 184 LEU A C 1
ATOM 1426 O O . LEU A 1 184 ? -31.121 29.635 42.431 1.00 44.69 184 LEU A O 1
ATOM 1430 N N . LEU A 1 185 ? -31.582 31.709 43.138 1.00 45.47 185 LEU A N 1
ATOM 1431 C CA . LEU A 1 185 ? -32.073 32.196 41.841 1.00 45.47 185 LEU A CA 1
ATOM 1432 C C . LEU A 1 185 ? -30.936 32.653 40.907 1.00 45.47 185 LEU A C 1
ATOM 1434 O O . LEU A 1 185 ? -31.058 32.507 39.692 1.00 45.47 185 LEU A O 1
ATOM 1438 N N . ARG A 1 186 ? -29.793 33.117 41.439 1.00 48.84 186 A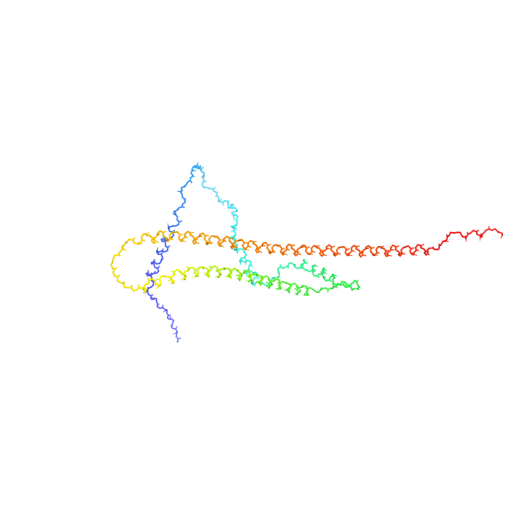RG A N 1
ATOM 1439 C CA . ARG A 1 186 ? -28.598 33.419 40.621 1.00 48.84 186 ARG A CA 1
ATOM 1440 C C . ARG A 1 186 ? -27.847 32.172 40.157 1.00 48.84 186 ARG A C 1
ATOM 1442 O O . ARG A 1 186 ? -27.274 32.203 39.071 1.00 48.84 186 ARG A O 1
ATOM 1449 N N . SER A 1 187 ? -27.886 31.067 40.906 1.00 46.09 187 SER A N 1
ATOM 1450 C CA . SER A 1 187 ? -27.228 29.823 40.476 1.00 46.09 187 SER A CA 1
ATOM 1451 C C . SER A 1 187 ? -27.878 29.204 39.230 1.00 46.09 187 SER A C 1
ATOM 1453 O O . SER A 1 187 ? -27.173 28.645 38.393 1.00 46.09 187 SER A O 1
ATOM 1455 N N . LYS A 1 188 ? -29.195 29.381 39.037 1.00 46.97 188 LYS A N 1
ATOM 1456 C CA . LYS A 1 188 ? -29.904 28.939 37.821 1.00 46.97 188 LYS A CA 1
ATOM 1457 C C . LYS A 1 188 ? -29.586 29.803 36.591 1.00 46.97 188 LYS A C 1
ATOM 1459 O O . LYS A 1 188 ? -29.408 29.257 35.507 1.00 46.97 188 LYS A O 1
ATOM 1464 N N . GLY A 1 189 ? -29.461 31.125 36.754 1.00 43.69 189 GLY A N 1
ATOM 1465 C CA . GLY A 1 189 ? -29.097 32.041 35.660 1.00 43.69 189 GLY A CA 1
ATOM 1466 C C . GLY A 1 189 ? -27.647 31.882 35.186 1.00 43.69 189 GLY A C 1
ATOM 1467 O O . GLY A 1 189 ? -27.385 31.886 33.986 1.00 43.69 189 GLY A O 1
ATOM 1468 N N . ILE A 1 190 ? -26.715 31.656 36.117 1.00 50.53 190 ILE A N 1
ATOM 1469 C CA . ILE A 1 190 ? -25.307 31.383 35.797 1.00 50.53 190 ILE A CA 1
ATOM 1470 C C . ILE A 1 190 ? -25.177 30.015 35.116 1.00 50.53 190 ILE A C 1
ATOM 1472 O O . ILE A 1 190 ? -24.502 29.917 34.101 1.00 50.53 190 ILE A O 1
ATOM 1476 N N . CYS A 1 191 ? -25.899 28.990 35.587 1.00 52.69 191 CYS A N 1
ATOM 1477 C CA . CYS A 1 191 ? -25.918 27.665 34.960 1.00 52.69 191 CYS A CA 1
ATOM 1478 C C . CYS A 1 191 ? -26.392 27.706 33.496 1.00 52.69 191 CYS A C 1
ATOM 1480 O O . CYS A 1 191 ? -25.745 27.114 32.637 1.00 52.69 191 CYS A O 1
ATOM 1482 N N . MET A 1 192 ? -27.450 28.466 33.192 1.00 50.72 192 MET A N 1
ATOM 1483 C CA . MET A 1 192 ? -27.931 28.666 31.817 1.00 50.72 192 MET A CA 1
ATOM 1484 C C . MET A 1 192 ? -26.892 29.357 30.924 1.00 50.72 192 MET A C 1
ATOM 1486 O O . MET A 1 192 ? -26.691 28.945 29.783 1.00 50.72 192 MET A O 1
ATOM 1490 N N . GLN A 1 193 ? -26.201 30.381 31.435 1.00 57.56 193 GLN A N 1
ATOM 1491 C CA . GLN A 1 193 ? -25.194 31.112 30.664 1.00 57.56 193 GLN A CA 1
ATOM 1492 C C . GLN A 1 193 ? -23.928 30.274 30.434 1.00 57.56 193 GLN A C 1
ATOM 1494 O O . GLN A 1 193 ? -23.389 30.270 29.329 1.00 57.56 193 GLN A O 1
ATOM 1499 N N . THR A 1 194 ? -23.484 29.502 31.433 1.00 61.19 194 THR A N 1
ATOM 1500 C CA . THR A 1 194 ? -22.355 28.573 31.273 1.00 61.19 194 THR A CA 1
ATOM 1501 C C . THR A 1 194 ? -22.712 27.429 30.325 1.00 61.19 194 THR A C 1
ATOM 1503 O O . THR A 1 194 ? -21.891 27.050 29.494 1.00 61.19 194 THR A O 1
ATOM 1506 N N . GLN A 1 195 ? -23.949 26.924 30.378 1.00 66.00 195 GLN A N 1
ATOM 1507 C CA . GLN A 1 195 ? -24.427 25.896 29.455 1.00 66.00 195 GLN A CA 1
ATOM 1508 C C . GLN A 1 195 ? -24.507 26.419 28.017 1.00 66.00 195 GLN A C 1
ATOM 1510 O O . GLN A 1 195 ? -24.067 25.738 27.092 1.00 66.00 195 GLN A O 1
ATOM 1515 N N . GLN A 1 196 ? -25.002 27.643 27.819 1.00 73.88 196 GLN A N 1
ATOM 1516 C CA . GLN A 1 196 ? -25.049 28.274 26.501 1.00 73.88 196 GLN A CA 1
ATOM 1517 C C . GLN A 1 196 ? -23.644 28.534 25.947 1.00 73.88 196 GLN A C 1
ATOM 1519 O O . GLN A 1 196 ? -23.385 28.262 24.775 1.00 73.88 196 GLN A O 1
ATOM 1524 N N . GLN A 1 197 ? -22.710 28.987 26.785 1.00 74.19 197 GLN A N 1
ATOM 1525 C CA . GLN A 1 197 ? -21.325 29.209 26.377 1.00 74.19 197 GLN A CA 1
ATOM 1526 C C . GLN A 1 197 ? -20.609 27.892 26.045 1.00 74.19 197 GLN A C 1
ATOM 1528 O O . GLN A 1 197 ? -19.902 27.816 25.042 1.00 74.19 197 GLN A O 1
ATOM 1533 N N . GLN A 1 198 ? -20.860 26.828 26.812 1.00 71.12 198 GLN A N 1
ATOM 1534 C CA . GLN A 1 198 ? -20.345 25.489 26.525 1.00 71.12 198 GLN A CA 1
ATOM 1535 C C . GLN A 1 198 ? -20.909 24.938 25.209 1.00 71.12 198 GLN A C 1
ATOM 1537 O O . GLN A 1 198 ? -20.166 24.377 24.404 1.00 71.12 198 GLN A O 1
ATOM 1542 N N . GLN A 1 199 ? -22.199 25.155 24.944 1.00 73.69 199 GLN A N 1
ATOM 1543 C CA . GLN A 1 199 ? -22.834 24.753 23.691 1.00 73.69 199 GLN A CA 1
ATOM 1544 C C . GLN A 1 199 ? -22.263 25.522 22.491 1.00 73.69 199 GLN A C 1
ATOM 1546 O O . GLN A 1 199 ? -21.981 24.927 21.451 1.00 73.69 199 GLN A O 1
ATOM 1551 N N . GLN A 1 200 ? -22.015 26.823 22.647 1.00 76.06 200 GLN A N 1
ATOM 1552 C CA . GLN A 1 200 ? -21.418 27.659 21.608 1.00 76.06 200 GLN A CA 1
ATOM 1553 C C . GLN A 1 200 ? -19.963 27.257 21.321 1.00 76.06 200 GLN A C 1
ATOM 1555 O O . GLN A 1 200 ? -19.555 27.175 20.164 1.00 76.06 200 GLN A O 1
ATOM 1560 N N . GLN A 1 201 ? -19.196 26.916 22.357 1.00 72.50 201 GLN A N 1
ATOM 1561 C CA . GLN A 1 201 ? -17.826 26.423 22.220 1.00 72.50 201 GLN A CA 1
ATOM 1562 C C . GLN A 1 201 ? -17.777 25.038 21.556 1.00 72.50 201 GLN A C 1
ATOM 1564 O O . GLN A 1 201 ? -16.906 24.772 20.728 1.00 72.50 201 GLN A O 1
ATOM 1569 N N . GLN A 1 202 ? -18.752 24.172 21.845 1.00 72.31 202 GLN A N 1
ATOM 1570 C CA . GLN A 1 202 ? -18.902 22.874 21.185 1.00 72.31 202 GLN A CA 1
ATOM 1571 C C . GLN A 1 202 ? -19.249 23.033 19.695 1.00 72.31 202 GLN A C 1
ATOM 1573 O O . GLN A 1 202 ? -18.706 22.319 18.850 1.00 72.31 202 GLN A O 1
ATOM 1578 N N . GLN A 1 203 ? -20.079 24.025 19.358 1.00 75.75 203 GLN A N 1
ATOM 1579 C CA . GLN A 1 203 ? -20.372 24.407 17.974 1.00 75.75 203 GLN A CA 1
ATOM 1580 C C . GLN A 1 203 ? -19.128 24.921 17.241 1.00 75.75 203 GLN A C 1
ATOM 1582 O O . GLN A 1 203 ? -18.863 24.503 16.116 1.00 75.75 203 GLN A O 1
ATOM 1587 N N . GLN A 1 204 ? -18.327 25.771 17.887 1.00 73.94 204 GLN A N 1
ATOM 1588 C CA . GLN A 1 204 ? -17.069 26.260 17.316 1.00 73.94 204 GLN A CA 1
ATOM 1589 C C . GLN A 1 204 ? -16.051 25.128 17.120 1.00 73.94 204 GLN A C 1
ATOM 1591 O O . GLN A 1 204 ? -15.370 25.090 16.097 1.00 73.94 204 GLN A 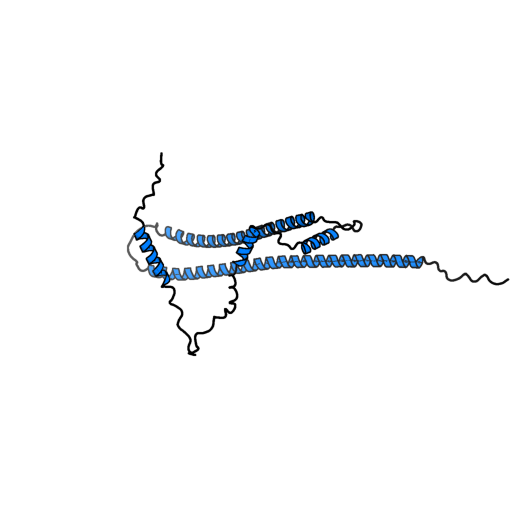O 1
ATOM 1596 N N . GLN A 1 205 ? -15.979 24.158 18.039 1.00 71.38 205 GLN A N 1
ATOM 1597 C CA . GLN A 1 205 ? -15.139 22.970 17.857 1.00 71.38 205 GLN A CA 1
ATOM 1598 C C . GLN A 1 205 ? -15.608 22.109 16.683 1.00 71.38 205 GLN A C 1
ATOM 1600 O O . GLN A 1 205 ? -14.775 21.673 15.889 1.00 71.38 205 GLN A O 1
ATOM 1605 N N . GLN A 1 206 ? -16.918 21.894 16.525 1.00 72.12 206 GLN A N 1
ATOM 1606 C CA . GLN A 1 206 ? -17.449 21.191 15.354 1.00 72.12 206 GLN A CA 1
ATOM 1607 C C . GLN A 1 206 ? -17.130 21.932 14.056 1.00 72.12 206 GLN A C 1
ATOM 1609 O O . GLN A 1 206 ? -16.696 21.300 13.096 1.00 72.12 206 GLN A O 1
ATOM 1614 N N . GLN A 1 207 ? -17.273 23.259 14.030 1.00 72.31 207 GLN A N 1
ATOM 1615 C CA . GLN A 1 207 ? -16.891 24.063 12.868 1.00 72.31 207 GLN A CA 1
ATOM 1616 C C . GLN A 1 207 ? -15.394 23.969 12.577 1.00 72.31 207 GLN A C 1
ATOM 1618 O O . GLN A 1 207 ? -15.007 23.835 11.422 1.00 72.31 207 GLN A O 1
ATOM 1623 N N . HIS A 1 208 ? -14.540 23.971 13.602 1.00 79.75 208 HIS A N 1
ATOM 1624 C CA . HIS A 1 208 ? -13.104 23.814 13.407 1.00 79.75 208 HIS A CA 1
ATOM 1625 C C . HIS A 1 208 ? -12.749 22.426 12.856 1.00 79.75 208 HIS A C 1
ATOM 1627 O O . HIS A 1 208 ? -11.948 22.328 11.930 1.00 79.75 208 HIS A O 1
ATOM 1633 N N . GLN A 1 209 ? -13.379 21.360 13.361 1.00 70.00 209 GLN A N 1
ATOM 1634 C CA . GLN A 1 209 ? -13.204 20.003 12.828 1.00 70.00 209 GLN A CA 1
ATOM 1635 C C . GLN A 1 209 ? -13.686 19.898 11.378 1.00 70.00 209 GLN A C 1
ATOM 1637 O O . GLN A 1 209 ? -12.997 19.312 10.543 1.00 70.00 209 GLN A O 1
ATOM 1642 N N . GLN A 1 210 ? -14.831 20.507 11.057 1.00 70.44 210 GLN A N 1
ATOM 1643 C CA . GLN A 1 210 ? -15.325 20.580 9.683 1.00 70.44 210 GLN A CA 1
ATOM 1644 C C . GLN A 1 210 ? -14.364 21.356 8.781 1.00 70.44 210 GLN A C 1
ATOM 1646 O O . GLN A 1 210 ? -14.058 20.881 7.691 1.00 70.44 210 GLN A O 1
ATOM 1651 N N . ASN A 1 211 ? -13.821 22.486 9.242 1.00 80.56 211 ASN A N 1
ATOM 1652 C CA . ASN A 1 211 ? -12.834 23.259 8.491 1.00 80.56 211 ASN A CA 1
ATOM 1653 C C . ASN A 1 211 ? -11.529 22.491 8.287 1.00 80.56 211 ASN A C 1
ATOM 1655 O O . ASN A 1 211 ? -10.980 22.524 7.192 1.00 80.56 211 ASN A O 1
ATOM 1659 N N . GLN A 1 212 ? -11.032 21.773 9.296 1.00 68.19 212 GLN A N 1
ATOM 1660 C CA . GLN A 1 212 ? -9.843 20.938 9.126 1.00 68.19 212 GLN A CA 1
ATOM 1661 C C . GLN A 1 212 ? -10.090 19.807 8.132 1.00 68.19 212 GLN A C 1
ATOM 1663 O O . GLN A 1 212 ? -9.246 19.541 7.279 1.00 68.19 212 GLN A O 1
ATOM 1668 N N . HIS A 1 213 ? -11.257 19.165 8.197 1.00 79.12 213 HIS A N 1
ATOM 1669 C CA . HIS A 1 213 ? -11.616 18.141 7.229 1.00 79.12 213 HIS A CA 1
ATOM 1670 C C . HIS A 1 213 ? -11.739 18.724 5.816 1.00 79.12 213 HIS A C 1
ATOM 1672 O O . HIS A 1 213 ? -11.203 18.145 4.875 1.00 79.12 213 HIS A O 1
ATOM 1678 N N . GLN A 1 214 ? -12.356 19.900 5.662 1.00 78.31 214 GLN A N 1
ATOM 1679 C CA . GLN A 1 214 ? -12.405 20.612 4.384 1.00 78.31 214 GLN A CA 1
ATOM 1680 C C . GLN A 1 214 ? -11.013 20.996 3.882 1.00 78.31 214 GLN A C 1
ATOM 1682 O O . GLN A 1 214 ? -10.744 20.826 2.700 1.00 78.31 214 GLN A O 1
ATOM 1687 N N . GLN A 1 215 ? -10.101 21.449 4.746 1.00 78.56 215 GLN A N 1
ATOM 1688 C CA . GLN A 1 215 ? -8.719 21.739 4.353 1.00 78.56 215 GLN A CA 1
ATOM 1689 C C . GLN A 1 215 ? -7.981 20.478 3.897 1.00 78.56 215 GLN A C 1
ATOM 1691 O O . GLN A 1 215 ? -7.283 20.514 2.887 1.00 78.56 215 GLN A O 1
ATOM 1696 N N . GLN A 1 216 ? -8.169 19.347 4.582 1.00 78.56 216 GLN A N 1
ATOM 1697 C CA . GLN A 1 216 ? -7.597 18.066 4.159 1.00 78.56 216 GLN A CA 1
ATOM 1698 C C . GLN A 1 216 ? -8.171 17.610 2.813 1.00 78.56 216 GLN A C 1
ATOM 1700 O O . GLN A 1 216 ? -7.417 17.177 1.942 1.00 78.56 216 GLN A O 1
ATOM 1705 N N . GLN A 1 217 ? -9.484 17.755 2.610 1.00 80.06 217 GLN A N 1
ATOM 1706 C CA . GLN A 1 217 ? -10.118 17.486 1.320 1.00 80.06 217 GLN A CA 1
ATOM 1707 C C . GLN A 1 217 ? -9.592 18.424 0.230 1.00 80.06 217 GLN A C 1
ATOM 1709 O O . GLN A 1 217 ? -9.293 17.962 -0.867 1.00 80.06 217 GLN A O 1
ATOM 1714 N N . HIS A 1 218 ? -9.416 19.712 0.532 1.00 85.25 218 HIS A N 1
ATOM 1715 C CA . HIS A 1 218 ? -8.900 20.692 -0.415 1.00 85.25 218 HIS A CA 1
ATOM 1716 C C . HIS A 1 218 ? -7.450 20.395 -0.796 1.00 85.25 218 HIS A C 1
ATOM 1718 O O . HIS A 1 218 ? -7.134 20.386 -1.980 1.00 85.25 218 HIS A O 1
ATOM 1724 N N . HIS A 1 219 ? -6.587 20.055 0.166 1.00 86.19 219 HIS A N 1
ATOM 1725 C CA . HIS A 1 219 ? -5.225 19.615 -0.131 1.00 86.19 219 HIS A CA 1
ATOM 1726 C C . HIS A 1 219 ? -5.206 18.339 -0.963 1.00 86.19 219 HIS A C 1
ATOM 1728 O O . HIS A 1 219 ? -4.465 18.273 -1.939 1.00 86.19 219 HIS A O 1
ATOM 1734 N N . HIS A 1 220 ? -6.041 17.349 -0.639 1.00 89.88 220 HIS A N 1
ATOM 1735 C CA . HIS A 1 220 ? -6.142 16.133 -1.441 1.00 89.88 220 HIS A CA 1
ATOM 1736 C C . HIS A 1 220 ? -6.589 16.439 -2.877 1.00 89.88 220 HIS A C 1
ATOM 1738 O O . HIS A 1 220 ? -5.982 15.963 -3.836 1.00 89.88 220 HIS A O 1
ATOM 1744 N N . GLN A 1 221 ? -7.609 17.283 -3.034 1.00 88.81 221 GLN A N 1
ATOM 1745 C CA . GLN A 1 221 ? -8.133 17.682 -4.333 1.00 88.81 221 GLN A CA 1
ATOM 1746 C C . GLN A 1 221 ? -7.121 18.508 -5.132 1.00 88.81 221 GLN A C 1
ATOM 1748 O O . GLN A 1 221 ? -6.946 18.275 -6.325 1.00 88.81 221 GLN A O 1
ATOM 1753 N N . GLN A 1 222 ? -6.403 19.422 -4.481 1.00 89.06 222 GLN A N 1
ATOM 1754 C CA . GLN A 1 222 ? -5.326 20.196 -5.087 1.00 89.06 222 GLN A CA 1
ATOM 1755 C C . GLN A 1 222 ? -4.193 19.277 -5.556 1.00 89.06 222 GLN A C 1
ATOM 1757 O O . GLN A 1 222 ? -3.701 19.424 -6.673 1.00 89.06 222 GLN A O 1
ATOM 1762 N N . HIS A 1 223 ? -3.827 18.278 -4.750 1.00 90.19 223 HIS A N 1
ATOM 1763 C CA . HIS A 1 223 ? -2.812 17.298 -5.125 1.00 90.19 223 HIS A CA 1
ATOM 1764 C C . HIS A 1 223 ? -3.257 16.457 -6.327 1.00 90.19 223 HIS A C 1
ATOM 1766 O O . HIS A 1 223 ? -2.466 16.198 -7.235 1.00 90.19 223 HIS A O 1
ATOM 1772 N N . GLN A 1 224 ? -4.538 16.082 -6.368 1.00 90.50 224 GLN A N 1
ATOM 1773 C CA . GLN A 1 224 ? -5.131 15.345 -7.479 1.00 90.50 224 GLN A CA 1
ATOM 1774 C C . GLN A 1 224 ? -5.175 16.185 -8.768 1.00 90.50 224 GLN A C 1
ATOM 1776 O O . GLN A 1 224 ? -4.842 15.674 -9.838 1.00 90.50 224 GLN A O 1
ATOM 1781 N N . GLN A 1 225 ? -5.514 17.476 -8.673 1.00 89.56 225 GLN A N 1
ATOM 1782 C CA . GLN A 1 225 ? -5.481 18.412 -9.802 1.00 89.56 225 GLN A CA 1
ATOM 1783 C C . GLN A 1 225 ? -4.061 18.626 -10.328 1.00 89.56 225 GLN A C 1
ATOM 1785 O O . GLN A 1 225 ? -3.845 18.532 -11.534 1.00 89.56 225 GLN A O 1
ATOM 1790 N N . GLN A 1 226 ? -3.084 18.849 -9.444 1.00 89.19 226 GLN A N 1
ATOM 1791 C CA . GLN A 1 226 ? -1.677 18.962 -9.840 1.00 89.19 226 GLN A CA 1
ATOM 1792 C C . GLN A 1 226 ? -1.203 17.700 -10.558 1.00 89.19 226 GLN A C 1
ATOM 1794 O O . GLN A 1 226 ? -0.550 17.785 -11.596 1.00 89.19 226 GLN A O 1
ATOM 1799 N N . HIS A 1 227 ? -1.580 16.525 -10.052 1.00 92.56 227 HIS A N 1
ATOM 1800 C CA . HIS A 1 227 ? -1.237 15.262 -10.690 1.00 92.56 227 HIS A CA 1
ATOM 1801 C C . HIS A 1 227 ? -1.875 15.127 -12.084 1.00 92.56 227 HIS A C 1
ATOM 1803 O O . HIS A 1 227 ? -1.198 14.746 -13.037 1.00 92.56 227 HIS A O 1
ATOM 1809 N N . GLN A 1 228 ? -3.148 15.505 -12.245 1.00 91.38 228 GLN A N 1
ATOM 1810 C CA . GLN A 1 228 ? -3.799 15.558 -13.560 1.00 91.38 228 GLN A CA 1
ATOM 1811 C C . GLN A 1 228 ? -3.117 16.541 -14.514 1.00 91.38 228 GLN A C 1
ATOM 1813 O O . GLN A 1 228 ? -2.929 16.224 -15.688 1.00 91.38 228 GLN A O 1
ATOM 1818 N N . GLN A 1 229 ? -2.730 17.717 -14.026 1.00 92.56 229 GLN A N 1
ATOM 1819 C CA . GLN A 1 229 ? -2.077 18.736 -14.838 1.00 92.56 229 GLN A CA 1
ATOM 1820 C C . GLN A 1 229 ? -0.695 18.269 -15.308 1.00 92.56 229 GLN A C 1
ATOM 1822 O O . GLN A 1 229 ? -0.372 18.418 -16.484 1.00 92.56 229 GLN A O 1
ATOM 1827 N N . GLN A 1 230 ? 0.076 17.610 -14.438 1.00 91.00 230 GLN A N 1
ATOM 1828 C CA . GLN A 1 230 ? 1.338 16.969 -14.818 1.00 91.00 230 GLN A CA 1
ATOM 1829 C C . GLN A 1 230 ? 1.127 15.884 -15.881 1.00 91.00 230 GLN A C 1
ATOM 1831 O O . GLN A 1 230 ? 1.868 15.838 -16.860 1.00 91.00 230 GLN A O 1
ATOM 1836 N N . GLN A 1 231 ? 0.086 15.054 -15.755 1.00 91.31 231 GLN A N 1
ATOM 1837 C CA . GLN A 1 231 ? -0.238 14.063 -16.787 1.00 91.31 231 GLN A CA 1
ATOM 1838 C C . GLN A 1 231 ? -0.605 14.712 -18.129 1.00 91.31 231 GLN A C 1
ATOM 1840 O O . GLN A 1 231 ? -0.204 14.215 -19.180 1.00 91.31 231 GLN A O 1
ATOM 1845 N N . GLN A 1 232 ? -1.354 15.818 -18.122 1.00 91.25 232 GLN A N 1
ATOM 1846 C CA . GLN A 1 232 ? -1.693 16.546 -19.350 1.00 91.25 232 GLN A CA 1
ATOM 1847 C C . GLN A 1 232 ? -0.455 17.169 -19.997 1.00 91.25 232 GLN A C 1
ATOM 1849 O O . GLN A 1 232 ? -0.290 17.056 -21.208 1.00 91.25 232 GLN A O 1
ATOM 1854 N N . GLN A 1 233 ? 0.426 17.779 -19.201 1.00 89.69 233 GLN A N 1
ATOM 1855 C CA . GLN A 1 233 ? 1.698 18.309 -19.691 1.00 89.69 233 GLN A CA 1
ATOM 1856 C C . GLN A 1 233 ? 2.554 17.201 -20.301 1.00 89.69 233 GLN A C 1
ATOM 1858 O O . GLN A 1 233 ? 3.079 17.376 -21.398 1.00 89.69 233 GLN A O 1
ATOM 1863 N N . HIS A 1 234 ? 2.635 16.041 -19.649 1.00 92.94 234 HIS A N 1
ATOM 1864 C CA . HIS A 1 234 ? 3.374 14.906 -20.186 1.00 92.94 234 HIS A CA 1
ATOM 1865 C C . HIS A 1 234 ? 2.789 14.424 -21.522 1.00 92.94 234 HIS A C 1
ATOM 1867 O O . HIS A 1 234 ? 3.527 14.298 -22.493 1.00 92.94 234 HIS A O 1
ATOM 1873 N N . LYS A 1 235 ? 1.459 14.283 -21.628 1.00 92.88 235 LYS A N 1
ATOM 1874 C CA . LYS A 1 235 ? 0.792 13.937 -22.898 1.00 92.88 235 LYS A CA 1
ATOM 1875 C C . LYS A 1 235 ? 1.027 14.971 -24.003 1.00 92.88 235 LYS A C 1
ATOM 1877 O O . LYS A 1 235 ? 1.186 14.601 -25.163 1.00 92.88 235 LYS A O 1
ATOM 1882 N N . GLN A 1 236 ? 1.039 16.264 -23.673 1.00 90.56 236 GLN A N 1
ATOM 1883 C CA . GLN A 1 236 ? 1.341 17.320 -24.647 1.00 90.56 236 GLN A CA 1
ATOM 1884 C C . GLN A 1 236 ? 2.791 17.243 -25.128 1.00 90.56 236 GLN A C 1
ATOM 1886 O O . GLN A 1 236 ? 3.045 17.393 -26.322 1.00 90.56 236 GLN A O 1
ATOM 1891 N N . GLN A 1 237 ? 3.731 16.970 -24.220 1.00 91.69 237 GLN A N 1
ATOM 1892 C CA . GLN A 1 237 ? 5.132 16.753 -24.573 1.00 91.69 237 GLN A CA 1
ATOM 1893 C C . GLN A 1 237 ? 5.295 15.527 -25.476 1.00 91.69 237 GLN A C 1
ATOM 1895 O O . GLN A 1 237 ? 5.984 15.621 -26.489 1.00 91.69 237 GLN A O 1
ATOM 1900 N N . GLU A 1 238 ? 4.616 14.417 -25.174 1.00 91.31 238 GLU A N 1
ATOM 1901 C CA . GLU A 1 238 ? 4.606 13.228 -26.035 1.00 91.31 238 GLU A CA 1
ATOM 1902 C C . GLU A 1 238 ? 4.047 13.542 -27.426 1.00 91.31 238 GLU A C 1
ATOM 1904 O O . GLU A 1 238 ? 4.660 13.184 -28.431 1.00 91.31 238 GLU A O 1
ATOM 1909 N N . HIS A 1 239 ? 2.930 14.270 -27.507 1.00 93.75 239 HIS A N 1
ATOM 1910 C CA . HIS A 1 239 ? 2.345 14.664 -28.787 1.00 93.75 239 HIS A CA 1
ATOM 1911 C C . HIS A 1 239 ? 3.278 15.585 -29.585 1.00 93.75 239 HIS A C 1
ATOM 1913 O O . HIS A 1 239 ? 3.442 15.406 -30.792 1.00 93.75 239 HIS A O 1
ATOM 1919 N N . HIS A 1 240 ? 3.912 16.566 -28.935 1.00 93.50 240 HIS A N 1
ATOM 1920 C CA . HIS A 1 240 ? 4.869 17.453 -29.597 1.00 93.50 240 HIS A CA 1
ATOM 1921 C C . HIS A 1 240 ? 6.080 16.672 -30.112 1.00 93.50 240 HIS A C 1
ATOM 1923 O O . HIS A 1 240 ? 6.476 16.833 -31.266 1.00 93.50 240 HIS A O 1
ATOM 1929 N N . HIS A 1 241 ? 6.615 15.765 -29.292 1.00 95.00 241 HIS A N 1
ATOM 1930 C CA . HIS A 1 241 ? 7.717 14.895 -29.679 1.00 95.00 241 HIS A CA 1
ATOM 1931 C C . HIS A 1 241 ? 7.341 14.010 -30.875 1.00 95.00 241 HIS A C 1
ATOM 1933 O O . HIS A 1 241 ? 8.086 13.931 -31.851 1.00 95.00 241 HIS A O 1
ATOM 1939 N N . GLN A 1 242 ? 6.149 13.410 -30.857 1.00 93.38 242 GLN A N 1
ATOM 1940 C CA . GLN A 1 242 ? 5.653 12.582 -31.953 1.00 93.38 242 GLN A CA 1
ATOM 1941 C C . GLN A 1 242 ? 5.445 13.388 -33.242 1.00 93.38 242 GLN A C 1
ATOM 1943 O O . GLN A 1 242 ? 5.788 12.923 -34.329 1.00 93.38 242 GLN A O 1
ATOM 1948 N N . GLN A 1 243 ? 4.937 14.615 -33.141 1.00 92.75 243 GLN A N 1
ATOM 1949 C CA . GLN A 1 243 ? 4.785 15.508 -34.287 1.00 92.75 243 GLN A CA 1
ATOM 1950 C C . GLN A 1 243 ? 6.145 15.912 -34.870 1.00 92.75 243 GLN A C 1
ATOM 1952 O O . GLN A 1 243 ? 6.308 15.956 -36.090 1.00 92.75 243 GLN A O 1
ATOM 1957 N N . GLN A 1 244 ? 7.142 16.140 -34.015 1.00 92.94 244 GLN A N 1
ATOM 1958 C CA . GLN A 1 244 ? 8.508 16.436 -34.435 1.00 92.94 244 GLN A CA 1
ATOM 1959 C C . GLN A 1 244 ? 9.139 15.239 -35.163 1.00 92.94 244 GLN A C 1
ATOM 1961 O O . GLN A 1 244 ? 9.733 15.417 -36.227 1.00 92.94 244 GLN A O 1
ATOM 1966 N N . GLN A 1 245 ? 8.923 14.012 -34.674 1.00 91.50 245 GLN A N 1
ATOM 1967 C CA . GLN A 1 245 ? 9.345 12.792 -35.375 1.00 91.50 245 GLN A CA 1
ATOM 1968 C C . GLN A 1 245 ? 8.669 12.650 -36.747 1.00 91.50 245 GLN A C 1
ATOM 1970 O O . GLN A 1 245 ? 9.334 12.342 -37.735 1.00 91.50 245 GLN A O 1
ATOM 1975 N N . GLN A 1 246 ? 7.362 12.920 -36.845 1.00 92.06 246 GLN A N 1
ATOM 1976 C CA . GLN A 1 246 ? 6.650 12.884 -38.127 1.00 92.06 246 GLN A CA 1
ATOM 1977 C C . GLN A 1 246 ? 7.200 13.915 -39.119 1.00 92.06 246 GLN A C 1
ATOM 1979 O O . GLN A 1 246 ? 7.357 13.606 -40.301 1.00 92.06 246 GLN A O 1
ATOM 1984 N N . GLN A 1 247 ? 7.521 15.127 -38.657 1.00 91.88 247 GLN A N 1
ATOM 1985 C CA . GLN A 1 247 ? 8.134 16.154 -39.502 1.00 91.88 247 GLN A CA 1
ATOM 1986 C C . GLN A 1 247 ? 9.510 15.719 -40.009 1.00 91.88 247 GLN A C 1
ATOM 1988 O O . GLN A 1 247 ? 9.778 15.849 -41.203 1.00 91.88 247 GLN A O 1
ATOM 1993 N N . GLN A 1 248 ? 10.351 15.154 -39.139 1.00 90.44 248 GLN A N 1
ATOM 1994 C CA . GLN A 1 248 ? 11.656 14.617 -39.532 1.00 90.44 248 GLN A CA 1
ATOM 1995 C C . GLN A 1 248 ? 11.513 13.497 -40.568 1.00 90.44 248 GLN A C 1
ATOM 1997 O O . GLN A 1 248 ? 12.208 13.501 -41.583 1.00 90.44 248 GLN A O 1
ATOM 2002 N N . HIS A 1 249 ? 10.564 12.580 -40.368 1.00 92.31 249 HIS A N 1
ATOM 2003 C CA . HIS A 1 249 ? 10.304 11.501 -41.317 1.00 92.31 249 HIS A CA 1
ATOM 2004 C C . HIS A 1 249 ? 9.814 12.029 -42.674 1.00 92.31 249 HIS A C 1
ATOM 2006 O O . HIS A 1 249 ? 10.278 11.591 -43.726 1.00 92.31 249 HIS A O 1
ATOM 2012 N N . LYS A 1 250 ? 8.920 13.025 -42.669 1.00 92.88 250 LYS A N 1
ATOM 2013 C CA . LYS A 1 250 ? 8.416 13.661 -43.893 1.00 92.88 250 LYS A CA 1
ATOM 2014 C C . LYS A 1 250 ? 9.519 14.416 -44.642 1.00 92.88 250 LYS A C 1
ATOM 2016 O O . LYS A 1 250 ? 9.574 14.341 -45.868 1.00 92.88 250 LYS A O 1
ATOM 2021 N N . GLN A 1 251 ? 10.416 15.099 -43.926 1.00 87.94 251 GLN A N 1
ATOM 2022 C CA . GLN A 1 251 ? 11.593 15.738 -44.522 1.00 87.94 251 GLN A CA 1
ATOM 2023 C C . GLN A 1 251 ? 12.547 14.707 -45.135 1.00 87.94 251 GLN A C 1
ATOM 2025 O O . GLN A 1 251 ? 12.992 14.900 -46.264 1.00 87.94 251 GLN A O 1
ATOM 2030 N N . GLN A 1 252 ? 12.808 13.586 -44.453 1.00 86.69 252 GLN A N 1
ATOM 2031 C CA . GLN A 1 252 ? 13.602 12.491 -45.022 1.00 86.69 252 GLN A CA 1
ATOM 2032 C C . GLN A 1 252 ? 12.974 11.928 -46.302 1.00 86.69 252 GLN A C 1
ATOM 2034 O O . GLN A 1 252 ? 13.684 11.734 -47.285 1.00 86.69 252 GLN A O 1
ATOM 2039 N N . GLN A 1 253 ? 11.654 11.715 -46.334 1.00 84.56 253 GLN A N 1
ATOM 2040 C CA . GLN A 1 253 ? 10.972 11.257 -47.550 1.00 84.56 253 GLN A CA 1
ATOM 2041 C C . GLN A 1 253 ? 11.074 12.269 -48.701 1.00 84.56 253 GLN A C 1
ATOM 2043 O O . GLN A 1 253 ? 11.296 11.870 -49.842 1.00 84.56 253 GLN A O 1
ATOM 2048 N N . GLN A 1 254 ? 10.949 13.573 -48.429 1.00 83.69 254 GLN A N 1
ATOM 2049 C CA . GLN A 1 254 ? 11.128 14.606 -49.459 1.00 83.69 254 GLN A CA 1
ATOM 2050 C C . GLN A 1 254 ? 12.560 14.641 -50.002 1.00 83.69 254 GLN A C 1
ATOM 2052 O O . GLN A 1 254 ? 12.747 14.769 -51.210 1.00 83.69 254 GLN A O 1
ATOM 2057 N N . GLN A 1 255 ? 13.566 14.483 -49.137 1.00 82.75 255 GLN A N 1
ATOM 2058 C CA . GLN A 1 255 ? 14.963 14.387 -49.569 1.00 82.75 255 GLN A CA 1
ATOM 2059 C C . GLN A 1 255 ? 15.210 13.145 -50.436 1.00 82.75 255 GLN A C 1
ATOM 2061 O O . GLN A 1 255 ? 15.946 13.231 -51.414 1.00 82.75 255 GLN A O 1
ATOM 2066 N N . GLN A 1 256 ? 14.566 12.012 -50.130 1.00 79.62 256 GLN A N 1
ATOM 2067 C CA . GLN A 1 256 ? 14.646 10.804 -50.961 1.00 79.62 256 GLN A CA 1
ATOM 2068 C C . GLN A 1 256 ? 13.964 10.984 -52.327 1.00 79.62 256 GLN A C 1
ATOM 2070 O O . GLN A 1 256 ? 14.478 10.497 -53.329 1.00 79.62 256 GLN A O 1
ATOM 2075 N N . GLN A 1 257 ? 12.844 11.712 -52.401 1.00 74.50 257 GLN A N 1
ATOM 2076 C CA . GLN A 1 257 ? 12.169 11.996 -53.677 1.00 74.50 257 GLN A CA 1
ATOM 2077 C C . GLN A 1 257 ? 12.971 12.947 -54.578 1.00 74.50 257 GLN A C 1
ATOM 2079 O O . GLN A 1 257 ? 12.957 12.773 -55.791 1.00 74.50 257 GLN A O 1
ATOM 2084 N N . GLN A 1 258 ? 13.710 13.907 -54.010 1.00 68.12 258 GLN A N 1
ATOM 2085 C CA . GLN A 1 258 ? 14.606 14.786 -54.780 1.00 68.12 258 GLN A CA 1
ATOM 2086 C C . GLN A 1 258 ? 15.867 14.073 -55.295 1.00 68.12 258 GLN A C 1
ATOM 2088 O O . GLN A 1 258 ? 16.514 14.568 -56.212 1.00 68.12 258 GLN A O 1
ATOM 2093 N N . GLN A 1 259 ? 16.212 12.915 -54.726 1.00 61.91 259 GLN A N 1
ATOM 2094 C CA . GLN A 1 259 ? 17.336 12.084 -55.168 1.00 61.91 259 GLN A CA 1
ATOM 2095 C C . GLN A 1 259 ? 16.939 11.028 -56.207 1.00 61.91 259 GLN A C 1
ATOM 2097 O O . GLN A 1 259 ? 17.805 10.289 -56.672 1.00 61.91 259 GLN A O 1
ATOM 2102 N N . GLN A 1 260 ? 15.664 10.954 -56.605 1.00 54.22 260 GLN A N 1
ATOM 2103 C CA . GLN A 1 260 ? 15.284 10.165 -57.773 1.00 54.22 260 GLN A CA 1
ATOM 2104 C C . GLN A 1 260 ? 15.822 10.887 -59.016 1.00 54.22 260 GLN A C 1
ATOM 2106 O O . GLN A 1 260 ? 15.390 12.010 -59.291 1.00 54.22 260 GLN A O 1
ATOM 2111 N N . PRO A 1 261 ? 16.766 10.300 -59.774 1.00 57.47 261 PRO A N 1
ATOM 2112 C CA . PRO A 1 261 ? 17.192 10.905 -61.021 1.00 57.47 261 PRO A CA 1
ATOM 2113 C C . PRO A 1 261 ? 15.973 10.972 -61.941 1.00 57.47 261 PRO A C 1
ATOM 2115 O O . PRO A 1 261 ? 15.234 9.997 -62.083 1.00 57.47 261 PRO A O 1
ATOM 2118 N N . SER A 1 262 ? 15.753 12.122 -62.572 1.00 54.28 262 SER A N 1
ATOM 2119 C CA . SER A 1 262 ? 14.801 12.286 -63.665 1.00 54.28 262 SER A CA 1
ATOM 2120 C C . SER A 1 262 ? 15.221 11.399 -64.841 1.00 54.28 262 SER A C 1
ATOM 2122 O O . SER A 1 262 ? 15.813 11.845 -65.817 1.00 54.28 262 SER A O 1
ATOM 2124 N N . HIS A 1 263 ? 14.930 10.102 -64.759 1.00 57.00 263 HIS A N 1
ATOM 2125 C CA . HIS A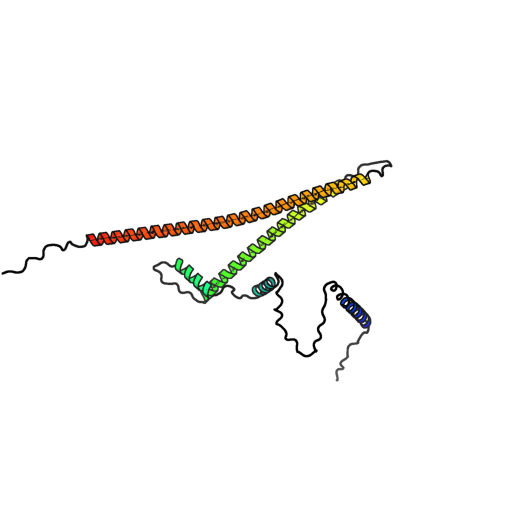 1 263 ? 14.982 9.169 -65.880 1.00 57.00 263 HIS A CA 1
ATOM 2126 C C . HIS A 1 263 ? 13.736 9.383 -66.739 1.00 57.00 263 HIS A C 1
ATOM 2128 O O . HIS A 1 263 ? 12.849 8.542 -66.839 1.00 57.00 263 HIS A O 1
ATOM 2134 N N . GLY A 1 264 ? 13.658 10.570 -67.330 1.00 57.62 264 GLY A N 1
ATOM 2135 C CA . GLY A 1 264 ? 12.680 10.927 -68.338 1.00 57.62 264 GLY A CA 1
ATOM 2136 C C . GLY A 1 264 ? 13.399 11.671 -69.450 1.00 57.62 264 GLY A C 1
ATOM 2137 O O . GLY A 1 264 ? 13.707 12.845 -69.288 1.00 57.62 264 GLY A O 1
ATOM 2138 N N . SER A 1 265 ? 13.604 10.978 -70.571 1.00 55.44 265 SER A N 1
ATOM 2139 C CA . SER A 1 265 ? 14.162 11.465 -71.848 1.00 55.44 265 SER A CA 1
ATOM 2140 C C . SER A 1 265 ? 15.676 11.321 -72.031 1.00 55.44 265 SER A C 1
ATOM 2142 O O . SER A 1 265 ? 16.417 12.285 -71.895 1.00 55.44 265 SER A O 1
ATOM 2144 N N . ASN A 1 266 ? 16.130 10.117 -72.401 1.00 55.16 266 ASN A N 1
ATOM 2145 C CA . ASN A 1 266 ? 16.993 9.905 -73.582 1.00 55.16 266 ASN A CA 1
ATOM 2146 C C . ASN A 1 266 ? 17.447 8.441 -73.678 1.00 55.16 266 ASN A C 1
ATOM 2148 O O . ASN A 1 266 ? 18.588 8.111 -73.388 1.00 55.16 266 ASN A O 1
ATOM 2152 N N . MET A 1 267 ? 16.554 7.549 -74.106 1.00 53.38 267 MET A N 1
ATOM 2153 C CA . MET A 1 267 ? 16.929 6.208 -74.580 1.00 53.38 267 MET A CA 1
ATOM 2154 C C . MET A 1 267 ? 16.073 5.862 -75.805 1.00 53.38 267 MET A C 1
ATOM 2156 O O . MET A 1 267 ? 15.337 4.884 -75.816 1.00 53.38 267 MET A O 1
ATOM 2160 N N . PHE A 1 268 ? 16.121 6.717 -76.830 1.00 55.03 268 PHE A N 1
ATOM 2161 C CA . PHE A 1 268 ? 15.525 6.443 -78.143 1.00 55.03 268 PHE A CA 1
ATOM 2162 C C . PHE A 1 268 ? 16.544 6.696 -79.257 1.00 55.03 268 PHE A C 1
ATOM 2164 O O . PHE A 1 268 ? 16.299 7.457 -80.180 1.00 55.03 268 PHE A O 1
ATOM 2171 N N . LEU A 1 269 ? 17.717 6.071 -79.165 1.00 55.91 269 LEU A N 1
ATOM 2172 C CA . LEU A 1 269 ? 18.626 5.916 -80.301 1.00 55.91 269 LEU A CA 1
ATOM 2173 C C . LEU A 1 269 ? 19.359 4.583 -80.164 1.00 55.91 269 LEU A C 1
ATOM 2175 O O . LEU A 1 269 ? 20.426 4.533 -79.571 1.00 55.91 269 LEU A O 1
ATOM 2179 N N . HIS A 1 270 ? 18.761 3.509 -80.682 1.00 55.28 270 HIS A N 1
ATOM 2180 C CA . HIS A 1 270 ? 19.501 2.431 -81.347 1.00 55.28 270 HIS A CA 1
ATOM 2181 C C . HIS A 1 270 ? 18.526 1.463 -82.030 1.00 55.28 270 HIS A C 1
ATOM 2183 O O . HIS A 1 270 ? 18.220 0.395 -81.510 1.00 55.28 270 HIS A O 1
ATOM 2189 N N . PHE A 1 271 ? 18.028 1.846 -83.206 1.00 55.91 271 PHE A N 1
ATOM 2190 C CA . PHE A 1 271 ? 17.631 0.888 -84.239 1.00 55.91 271 PHE A CA 1
ATOM 2191 C C . PHE A 1 271 ? 17.509 1.618 -85.581 1.00 55.91 271 PHE A C 1
ATOM 2193 O O . PHE A 1 271 ? 16.552 2.362 -85.767 1.00 55.91 271 PHE A O 1
ATOM 2200 N N . VAL A 1 272 ? 18.511 1.458 -86.452 1.00 51.62 272 VAL A N 1
ATOM 2201 C CA . VAL A 1 272 ? 18.467 1.431 -87.932 1.00 51.62 272 VAL A CA 1
ATOM 2202 C C . VAL A 1 272 ? 19.889 1.669 -88.455 1.00 51.62 272 VAL A C 1
ATOM 2204 O O . VAL A 1 272 ? 20.446 2.744 -88.231 1.00 51.62 272 VAL A O 1
ATOM 2207 N N . ALA A 1 273 ? 20.399 0.648 -89.153 1.00 52.97 273 ALA A N 1
ATOM 2208 C CA . ALA A 1 273 ? 21.403 0.604 -90.229 1.00 52.97 273 ALA A CA 1
ATOM 2209 C C . ALA A 1 273 ? 22.349 -0.585 -90.024 1.00 52.97 273 ALA A C 1
ATOM 2211 O O . ALA A 1 273 ? 23.181 -0.532 -89.092 1.00 52.97 273 ALA A O 1
#

Organism: NCBI:txid51314

Foldseek 3Di:
DDDDDDDDDDDPDCPVVVVVVVVVVVVVVVPPPDDDDDDDDDDDDDDDPDDDPPPPPPDDDDDDPPPVVVVVVVVCVVDPDQPDDLVVQLVVVQVVVVVVDDPPDDRD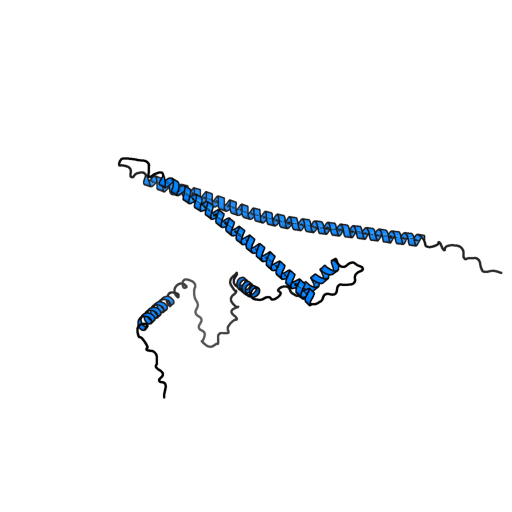DDDPVRSVVVSSVVVVVVVVVVVVVVVVVVVVVVVVVVVVVVVVVVVVVVVVVVVVVVPPDDDDDDDDPPCPVVVVVVVVVVVVVVVVVVVVVVVVVVVVVVVVVVVVVVVVVVVVVVVVVVVVVVVVVVVVVVVVVVVVVVVVVVVVVVPPPPPDDDDPDDDDD

Sequence (273 aa):
MARIKHPPARGGAGAQQRQQQRQQQQQQQQQQQGDASAAASSSASRGPPGGPPTRRAAGRPRAHPGVKALKEIRKYRNTTELLIPRSPFFRLVREVAQKFTPPYAGMYRFTGTALEALQSAAEAFLTDVLQQQQQQQQQQQQQQQKQQQQQQEEGMSTGQKRTIVIINSNSSSSSKITSTAATLLRSKGICMQTQQQQQQQQQQQQQHQQNQHQQQQHHHQQHQQQHQQQQQQHKQQEHHHQQQQQQQHKQQQQQQQQQQPSHGSNMFLHFVA

Secondary structure (DSSP, 8-state):
---PPPPPP---SSHHHHHHHHHHHHHTTSSSS-S-------------S---------PPPPPPTTHHHHHHHHHHHH-----S-HHHHHHHHHHHHHHTS-TTSPPPPPPHHHHHHHHHHHHHHHHHHHHHHHHHHHHHHHHHHHHHHHHHHHHHHHHHHHHGGGSSS-------TTSHHHHHHHHHHHHHHHHHHHHHHHHHHHHHHHHHHHHHHHHHHHHHHHHHHHHHHHHHHHHHHHHHHHHHHHHHHHHHHHTS----S--------